Protein AF-A0A9D5VW44-F1 (afdb_monomer_lite)

pLDDT: mean 92.72, std 9.59, range [54.66, 98.94]

Sequence (189 aa):
MIFSGNSPSWGGFYISSMGGAALIFDNLGINMLSIVNKSQMPSILYLNRIGGEEIEVKIVPINLQKIWNEGRRGIYSLMDYVFQNFAYSYQTEPRILVVGPAAESTDFGAIVSVPIADGKLTSVDTWAGRGGLGTKLLKEHGICAIIYGGTFIDQDFRDRKVADQWFINKYQKKLAAKDLEATAKYRFE

Foldseek 3Di:
DWDWDQFLVPRGIDIFDWPPQVVQVCQLVDPDDDFDFADPAQWEWEWEAEPPDDTDTDTGHDPQVVQQVDDPHWPVSVVVVCLVPPQVVYPDGKKKWFWGPCLVVHRQTKIKTADQDPSDGDPDIIISRGRSVCVCCCVGHSYGMYIYGYRDDDPPDPPLVVQQVVCCVVPVGGPVVVVCVVCVVVDDD

Structure (mmCIF, N/CA/C/O backbone):
data_AF-A0A9D5VW44-F1
#
_entry.id   AF-A0A9D5VW44-F1
#
loop_
_atom_site.group_PDB
_atom_site.id
_atom_site.type_symbol
_atom_site.label_atom_id
_atom_site.label_alt_id
_atom_site.label_comp_id
_atom_site.label_asym_id
_atom_site.label_entity_id
_atom_site.label_seq_id
_atom_site.pdbx_PDB_ins_code
_atom_site.Cartn_x
_atom_site.Cartn_y
_atom_site.Cartn_z
_atom_site.occupancy
_atom_site.B_iso_or_equiv
_atom_site.auth_seq_id
_atom_site.auth_comp_id
_atom_site.auth_asym_id
_atom_site.auth_atom_id
_atom_site.pdbx_PDB_model_num
ATOM 1 N N . MET A 1 1 ? -1.366 -4.571 -10.288 1.00 95.12 1 MET A N 1
ATOM 2 C CA . MET A 1 1 ? -1.227 -5.359 -9.049 1.00 95.12 1 MET A CA 1
ATOM 3 C C . MET A 1 1 ? -2.542 -6.040 -8.758 1.00 95.12 1 MET A C 1
ATOM 5 O O . MET A 1 1 ? -3.585 -5.419 -8.943 1.00 95.12 1 MET A O 1
ATOM 9 N N . ILE A 1 2 ? -2.481 -7.302 -8.349 1.00 97.88 2 ILE A N 1
ATOM 10 C CA . ILE A 1 2 ? -3.640 -8.098 -7.962 1.00 97.88 2 ILE A CA 1
ATOM 11 C C . ILE A 1 2 ? -3.601 -8.302 -6.450 1.00 97.88 2 ILE A C 1
ATOM 13 O O . ILE A 1 2 ? -2.579 -8.700 -5.904 1.00 97.88 2 ILE A O 1
ATOM 17 N N . PHE A 1 3 ? -4.723 -8.025 -5.799 1.00 98.31 3 PHE A N 1
ATOM 18 C CA . PHE A 1 3 ? -4.989 -8.338 -4.404 1.00 98.31 3 PHE A CA 1
ATOM 19 C C . PHE A 1 3 ? -6.021 -9.453 -4.374 1.00 98.31 3 PHE A C 1
ATOM 21 O O . PHE A 1 3 ? -7.044 -9.364 -5.056 1.00 98.31 3 PHE A O 1
ATOM 28 N N . SER A 1 4 ? -5.775 -10.492 -3.587 1.00 97.75 4 SER A N 1
ATOM 29 C CA . SER A 1 4 ? -6.682 -11.631 -3.519 1.00 97.75 4 SER A CA 1
ATOM 30 C C . SER A 1 4 ? -6.757 -12.231 -2.127 1.00 97.75 4 SER A C 1
ATOM 32 O O . SER A 1 4 ? -5.765 -12.259 -1.404 1.00 97.75 4 SER A O 1
ATOM 34 N N . GLY A 1 5 ? -7.930 -12.743 -1.771 1.00 97.19 5 GLY A N 1
ATOM 35 C CA . GLY A 1 5 ? -8.166 -13.434 -0.508 1.00 97.19 5 GLY A CA 1
ATOM 36 C C . GLY A 1 5 ? -9.654 -13.613 -0.227 1.00 97.19 5 GLY A C 1
ATOM 37 O O . GLY A 1 5 ? -10.499 -13.143 -0.987 1.00 97.19 5 GLY A O 1
ATOM 38 N N . ASN A 1 6 ? -9.979 -14.282 0.881 1.00 97.25 6 ASN A N 1
ATOM 39 C CA . ASN A 1 6 ? -11.364 -14.396 1.343 1.00 97.25 6 ASN A CA 1
ATOM 40 C C . ASN A 1 6 ? -11.878 -13.023 1.776 1.00 97.25 6 ASN A C 1
ATOM 42 O O . ASN A 1 6 ? -11.342 -12.421 2.709 1.00 97.25 6 ASN A O 1
ATOM 46 N N . SER A 1 7 ? -12.884 -12.538 1.059 1.00 97.50 7 SER A N 1
ATOM 47 C CA . SER A 1 7 ? -13.427 -11.196 1.176 1.00 97.50 7 SER A CA 1
ATOM 48 C C . SER A 1 7 ? -14.456 -11.099 2.306 1.00 97.50 7 SER A C 1
ATOM 50 O O . SER A 1 7 ? -15.397 -11.897 2.335 1.00 97.50 7 SER A O 1
ATOM 52 N N . PRO A 1 8 ? -14.336 -10.083 3.179 1.00 95.69 8 PRO A N 1
ATOM 53 C CA . PRO A 1 8 ? -15.297 -9.863 4.253 1.00 95.69 8 PRO A CA 1
ATOM 54 C C . PRO A 1 8 ? -16.681 -9.397 3.764 1.00 95.69 8 PRO A C 1
ATOM 56 O O . PRO A 1 8 ? -17.656 -9.659 4.452 1.00 95.69 8 PRO A O 1
ATOM 59 N N . SER A 1 9 ? -16.788 -8.773 2.583 1.00 96.06 9 SER A N 1
ATOM 60 C CA . SER A 1 9 ? -18.061 -8.277 2.011 1.00 96.06 9 SER A CA 1
ATOM 61 C C . SER A 1 9 ? -18.671 -9.181 0.933 1.00 96.06 9 SER A C 1
ATOM 63 O O . SER A 1 9 ? -19.812 -8.970 0.530 1.00 96.06 9 SER A O 1
ATOM 65 N N . TRP A 1 10 ? -17.927 -10.172 0.432 1.00 94.75 10 TRP A N 1
ATOM 66 C CA . TRP A 1 10 ? -18.400 -11.102 -0.605 1.00 94.75 10 TRP A CA 1
ATOM 67 C C . TRP A 1 10 ? -18.749 -12.494 -0.059 1.00 94.75 10 TRP A C 1
ATOM 69 O O . TRP A 1 10 ? -19.502 -13.226 -0.693 1.00 94.75 10 TRP A O 1
ATOM 79 N N . GLY A 1 11 ? -18.200 -12.883 1.099 1.00 89.81 11 GLY A N 1
ATOM 80 C CA . GLY A 1 11 ? -18.430 -14.209 1.691 1.00 89.81 11 GLY A CA 1
ATOM 81 C C . GLY A 1 11 ? -17.642 -15.350 1.031 1.00 89.81 11 GLY A C 1
ATOM 82 O O . GLY A 1 11 ? -17.957 -16.518 1.241 1.00 89.81 11 GLY A O 1
ATOM 83 N N . GLY A 1 12 ? -16.611 -15.037 0.238 1.00 95.56 12 GLY A N 1
ATOM 84 C CA . GLY A 1 12 ? -15.773 -16.022 -0.453 1.00 95.56 12 GLY A CA 1
ATOM 85 C C . GLY A 1 12 ? -14.490 -15.417 -1.022 1.00 95.56 12 GLY A C 1
ATOM 86 O O . GLY A 1 12 ? -14.171 -14.258 -0.753 1.00 95.56 12 GLY A O 1
ATOM 87 N N . PHE A 1 13 ? -13.743 -16.188 -1.814 1.00 97.69 13 PHE A N 1
ATOM 88 C CA . PHE A 1 13 ? -12.521 -15.702 -2.460 1.00 97.69 13 PHE A CA 1
ATOM 89 C C . PHE A 1 13 ? -12.830 -14.576 -3.455 1.00 97.69 13 PHE A C 1
ATOM 91 O O . PHE A 1 13 ? -13.748 -14.688 -4.267 1.00 97.69 13 PHE A O 1
ATOM 98 N N . TYR A 1 14 ? -12.053 -13.497 -3.401 1.00 98.12 14 TYR A N 1
ATOM 99 C CA . TYR A 1 14 ? -12.234 -12.324 -4.248 1.00 98.12 14 TYR A CA 1
ATOM 100 C C . TYR A 1 14 ? -10.900 -11.848 -4.821 1.00 98.12 14 TYR A C 1
ATOM 102 O O . TYR A 1 14 ? -9.862 -11.952 -4.165 1.00 98.12 14 TYR A O 1
ATOM 110 N N . ILE A 1 15 ? -10.945 -11.283 -6.029 1.00 97.94 15 ILE A N 1
ATOM 111 C CA . ILE A 1 15 ? -9.804 -10.678 -6.720 1.00 97.94 15 ILE A CA 1
ATOM 112 C C . ILE A 1 15 ? -10.104 -9.198 -6.980 1.00 97.94 15 ILE A C 1
ATOM 114 O O . ILE A 1 15 ? -11.105 -8.855 -7.605 1.00 97.94 15 ILE A O 1
ATOM 118 N N . SER A 1 16 ? -9.216 -8.318 -6.524 1.00 97.81 16 SER A N 1
ATOM 119 C CA . SER A 1 16 ? -9.289 -6.870 -6.724 1.00 97.81 16 SER A CA 1
ATOM 120 C C . SER A 1 16 ? -8.008 -6.387 -7.398 1.00 97.81 16 SER A C 1
ATOM 122 O O . SER A 1 16 ? -6.908 -6.762 -6.998 1.00 97.81 16 SER A O 1
ATOM 124 N N . SER A 1 17 ? -8.123 -5.572 -8.440 1.00 97.12 17 SER A N 1
ATOM 125 C CA . SER A 1 17 ? -6.979 -5.113 -9.233 1.00 97.12 17 SER A CA 1
ATOM 126 C C . SER A 1 17 ? -6.704 -3.628 -9.022 1.00 97.12 17 SER A C 1
ATOM 128 O O . SER A 1 17 ? -7.641 -2.841 -8.963 1.00 97.12 17 SER A O 1
ATOM 130 N N . MET A 1 18 ? -5.428 -3.243 -9.017 1.00 97.19 18 MET A N 1
ATOM 131 C CA . MET A 1 18 ? -4.962 -1.852 -9.000 1.00 97.19 18 MET A CA 1
ATOM 132 C C . MET A 1 18 ? -3.953 -1.613 -10.130 1.00 97.19 18 MET A C 1
ATOM 134 O O . MET A 1 18 ? -2.973 -2.354 -10.265 1.00 97.19 18 MET A O 1
ATOM 138 N N . GLY A 1 19 ? -4.170 -0.571 -10.932 1.00 94.31 19 GLY A N 1
ATOM 139 C CA . GLY A 1 19 ? -3.262 -0.174 -12.013 1.00 94.31 19 GLY A CA 1
ATOM 140 C C . GLY A 1 19 ? -1.959 0.459 -11.508 1.00 94.31 19 GLY A C 1
ATOM 141 O O . GLY A 1 19 ? -1.928 1.069 -10.441 1.00 94.31 19 GLY A O 1
ATOM 142 N N . GLY A 1 20 ? -0.870 0.306 -12.268 1.00 92.75 20 GLY A N 1
ATOM 143 C CA . GLY A 1 20 ? 0.429 0.964 -12.039 1.00 92.75 20 GLY A CA 1
ATOM 144 C C . GLY A 1 20 ? 1.251 0.453 -10.846 1.00 92.75 20 GLY A C 1
ATOM 145 O O . GLY A 1 20 ? 2.460 0.309 -10.961 1.00 92.75 20 GLY A O 1
ATOM 146 N N . ALA A 1 21 ? 0.617 0.098 -9.727 1.00 95.56 21 ALA A N 1
ATOM 147 C CA . ALA A 1 21 ? 1.296 -0.280 -8.485 1.00 95.56 21 ALA A CA 1
ATOM 148 C C . ALA A 1 21 ? 2.233 -1.501 -8.621 1.00 95.56 21 ALA A C 1
ATOM 150 O O . ALA A 1 21 ? 3.232 -1.589 -7.912 1.00 95.56 21 ALA A O 1
ATOM 151 N N . ALA A 1 22 ? 1.946 -2.421 -9.550 1.00 94.69 22 ALA A N 1
ATOM 152 C CA . ALA A 1 22 ? 2.793 -3.596 -9.782 1.00 94.69 22 ALA A CA 1
ATOM 153 C C . ALA A 1 22 ? 4.145 -3.259 -10.424 1.00 94.69 22 ALA A C 1
ATOM 155 O O . ALA A 1 22 ? 5.093 -3.989 -10.184 1.00 94.69 22 ALA A O 1
ATOM 156 N N . LEU A 1 23 ? 4.250 -2.156 -11.176 1.00 92.38 23 LEU A N 1
ATOM 157 C CA . LEU A 1 23 ? 5.500 -1.779 -11.847 1.00 92.38 23 LEU A CA 1
ATOM 158 C C . LEU A 1 23 ? 6.620 -1.514 -10.837 1.00 92.38 23 LEU A C 1
ATOM 160 O O . LEU A 1 23 ? 7.756 -1.898 -11.054 1.00 92.38 23 LEU A O 1
ATOM 164 N N . ILE A 1 24 ? 6.282 -0.899 -9.702 1.00 95.12 24 ILE A N 1
ATOM 165 C CA . ILE A 1 24 ? 7.241 -0.658 -8.617 1.00 95.12 24 ILE A CA 1
ATOM 166 C C . ILE A 1 24 ? 7.429 -1.907 -7.747 1.00 95.12 24 ILE A C 1
ATOM 168 O O . ILE A 1 24 ? 8.465 -2.071 -7.113 1.00 95.12 24 ILE A O 1
ATOM 172 N N . PHE A 1 25 ? 6.435 -2.798 -7.700 1.00 95.44 25 PHE A N 1
ATOM 173 C CA . PHE A 1 25 ? 6.518 -4.032 -6.913 1.00 95.44 25 PHE A CA 1
ATOM 174 C C . PHE A 1 25 ? 7.518 -5.006 -7.527 1.00 95.44 25 PHE A C 1
ATOM 176 O O . PHE A 1 25 ? 8.226 -5.694 -6.801 1.00 95.44 25 PHE A O 1
ATOM 183 N N . ASP A 1 26 ? 7.618 -4.999 -8.854 1.00 92.12 26 ASP A N 1
ATOM 184 C CA . ASP A 1 26 ? 8.602 -5.765 -9.609 1.00 92.12 26 ASP A CA 1
ATOM 185 C C . ASP A 1 26 ? 10.048 -5.468 -9.175 1.00 92.12 26 ASP A C 1
ATOM 187 O O . ASP A 1 26 ? 10.882 -6.367 -9.101 1.00 92.12 26 ASP A O 1
ATOM 191 N N . ASN A 1 27 ? 10.321 -4.242 -8.712 1.00 92.25 27 ASN A N 1
ATOM 192 C CA . ASN A 1 27 ? 11.628 -3.852 -8.177 1.00 92.25 27 ASN A CA 1
ATOM 193 C C . ASN A 1 27 ? 12.006 -4.558 -6.854 1.00 92.25 27 ASN A C 1
ATOM 195 O O . ASN A 1 27 ? 13.141 -4.416 -6.388 1.00 92.25 27 ASN A O 1
ATOM 199 N N . LEU A 1 28 ? 11.090 -5.316 -6.237 1.00 93.94 28 LEU A N 1
ATOM 200 C CA . LEU A 1 28 ? 11.404 -6.243 -5.145 1.00 93.94 28 LEU A CA 1
ATOM 201 C C . LEU A 1 28 ? 11.946 -7.589 -5.650 1.00 93.94 28 LEU A C 1
ATOM 203 O O . LEU A 1 28 ? 12.518 -8.341 -4.863 1.00 93.94 28 LEU A O 1
ATOM 207 N N . GLY A 1 29 ? 11.770 -7.922 -6.930 1.00 91.06 29 GLY A N 1
ATOM 208 C CA . GLY A 1 29 ? 12.158 -9.200 -7.533 1.00 91.06 29 GLY A CA 1
ATOM 209 C C . GLY A 1 29 ? 11.447 -10.414 -6.930 1.00 91.06 29 GLY A C 1
ATOM 210 O O . GLY A 1 29 ? 12.054 -11.474 -6.788 1.00 91.06 29 GLY A O 1
ATOM 211 N N . ILE A 1 30 ? 10.183 -10.236 -6.533 1.00 92.25 30 ILE A N 1
ATOM 212 C CA . ILE A 1 30 ? 9.253 -11.298 -6.133 1.00 92.25 30 ILE A CA 1
ATOM 213 C C . ILE A 1 30 ? 7.937 -11.123 -6.889 1.00 92.25 30 ILE A C 1
ATOM 215 O O . ILE A 1 30 ? 7.498 -10.003 -7.139 1.00 92.25 30 ILE A O 1
ATOM 219 N N . ASN A 1 31 ? 7.260 -12.225 -7.208 1.00 91.44 31 ASN A N 1
ATOM 220 C CA . ASN A 1 31 ? 5.982 -12.169 -7.928 1.00 91.44 31 ASN A CA 1
ATOM 221 C C . ASN A 1 31 ? 4.764 -12.139 -6.993 1.00 91.44 31 ASN A C 1
ATOM 223 O O . ASN A 1 31 ? 3.662 -11.798 -7.423 1.00 91.44 31 ASN A O 1
ATOM 227 N N . MET A 1 32 ? 4.942 -12.505 -5.719 1.00 95.69 32 MET A N 1
ATOM 228 C CA . MET A 1 32 ? 3.857 -12.601 -4.747 1.00 95.69 32 MET A CA 1
ATOM 229 C C . MET A 1 32 ? 4.349 -12.313 -3.328 1.00 95.69 32 MET A C 1
ATOM 231 O O . MET A 1 32 ? 5.387 -12.811 -2.904 1.00 95.69 32 MET A O 1
ATOM 235 N N . LEU A 1 33 ? 3.540 -11.560 -2.583 1.00 97.56 33 LEU A N 1
ATOM 236 C CA . LEU A 1 33 ? 3.642 -11.400 -1.137 1.00 97.56 33 LEU A CA 1
ATOM 237 C C . LEU A 1 33 ? 2.388 -11.996 -0.493 1.00 97.56 33 LEU A C 1
ATOM 239 O O . LEU A 1 33 ? 1.274 -11.597 -0.833 1.00 97.56 33 LEU A O 1
ATOM 243 N N . SER A 1 34 ? 2.571 -12.914 0.455 1.00 97.62 34 SER A N 1
ATOM 244 C CA . SER A 1 34 ? 1.485 -13.448 1.279 1.00 97.62 34 SER A CA 1
ATOM 245 C C . SER A 1 34 ? 1.591 -12.895 2.695 1.00 97.62 34 SER A C 1
ATOM 247 O O . SER A 1 34 ? 2.624 -13.048 3.346 1.00 97.62 34 SER A O 1
ATOM 249 N N . ILE A 1 35 ? 0.521 -12.261 3.175 1.00 97.81 35 ILE A N 1
ATOM 250 C CA . ILE A 1 35 ? 0.424 -11.769 4.550 1.00 97.81 35 ILE A CA 1
ATOM 251 C C . ILE A 1 35 ? -0.396 -12.780 5.341 1.00 97.81 35 ILE A C 1
ATOM 253 O O . ILE A 1 35 ? -1.543 -13.075 5.008 1.00 97.81 35 ILE A O 1
ATOM 257 N N . VAL A 1 36 ? 0.210 -13.321 6.390 1.00 96.44 36 VAL A N 1
ATOM 258 C CA . VAL A 1 36 ? -0.412 -14.283 7.300 1.00 96.44 36 VAL A CA 1
ATOM 259 C C . VAL A 1 36 ? -0.354 -13.748 8.720 1.00 96.44 36 VAL A C 1
ATOM 261 O O . VAL A 1 36 ? 0.479 -12.899 9.038 1.00 96.44 36 VAL A O 1
ATOM 264 N N . ASN A 1 37 ? -1.223 -14.276 9.580 1.00 96.62 37 ASN A N 1
ATOM 265 C CA . ASN A 1 37 ? -1.374 -13.831 10.965 1.00 96.62 37 ASN A CA 1
ATOM 266 C C . ASN A 1 37 ? -1.745 -12.340 11.065 1.00 96.62 37 ASN A C 1
ATOM 268 O O . ASN A 1 37 ? -2.109 -11.701 10.074 1.00 96.62 37 ASN A O 1
ATOM 272 N N . LYS A 1 38 ? -1.715 -11.815 12.292 1.00 97.88 38 LYS A N 1
ATOM 273 C CA . LYS A 1 38 ? -2.173 -10.472 12.632 1.00 97.88 38 LYS A CA 1
ATOM 274 C C . LYS A 1 38 ? -1.150 -9.745 13.495 1.00 97.88 38 LYS A C 1
ATOM 276 O O . LYS A 1 38 ? -0.737 -10.274 14.525 1.00 97.88 38 LYS A O 1
ATOM 281 N N . SER A 1 39 ? -0.803 -8.516 13.117 1.00 97.06 39 SER A N 1
ATOM 282 C CA . SER A 1 39 ? -0.093 -7.597 14.011 1.00 97.06 39 SER A CA 1
ATOM 283 C C . SER A 1 39 ? -1.006 -7.151 15.157 1.00 97.06 39 SER A C 1
ATOM 285 O O . SER A 1 39 ? -2.179 -6.840 14.942 1.00 97.06 39 SER A O 1
ATOM 287 N N . GLN A 1 40 ? -0.469 -7.088 16.379 1.00 94.88 40 GLN A N 1
ATOM 288 C CA . GLN A 1 40 ? -1.233 -6.684 17.569 1.00 94.88 40 GLN A CA 1
ATOM 289 C C . GLN A 1 40 ? -1.683 -5.218 17.517 1.00 94.88 40 GLN A C 1
ATOM 291 O O . GLN A 1 40 ? -2.701 -4.860 18.105 1.00 94.88 40 GLN A O 1
ATOM 296 N N . MET A 1 41 ? -0.942 -4.379 16.793 1.00 97.38 41 MET A N 1
ATOM 297 C CA . MET A 1 41 ? -1.239 -2.964 16.595 1.00 97.38 41 MET A CA 1
ATOM 298 C C . MET A 1 41 ? -1.302 -2.643 15.102 1.00 97.38 41 MET A C 1
ATOM 300 O O . MET A 1 41 ? -0.543 -3.239 14.331 1.00 97.38 41 MET A O 1
ATOM 304 N N . PRO A 1 42 ? -2.122 -1.663 14.675 1.00 98.62 42 PRO A N 1
ATOM 305 C CA . PRO A 1 42 ? -2.053 -1.145 13.317 1.00 98.62 42 PRO A CA 1
ATOM 306 C C . PRO A 1 42 ? -0.618 -0.770 12.947 1.00 98.62 42 PRO A C 1
ATOM 308 O O . PRO A 1 42 ? 0.038 -0.009 13.658 1.00 98.62 42 PRO A O 1
ATOM 311 N N . SER A 1 43 ? -0.119 -1.355 11.865 1.00 98.88 43 SER A N 1
ATOM 312 C CA . SER A 1 43 ? 1.293 -1.282 11.507 1.00 98.88 43 SER A CA 1
ATOM 313 C C . SER A 1 43 ? 1.495 -1.010 10.021 1.00 98.88 43 SER A C 1
ATOM 315 O O . SER A 1 43 ? 0.636 -1.311 9.187 1.00 98.88 43 SER A O 1
ATOM 317 N N . ILE A 1 44 ? 2.649 -0.440 9.700 1.00 98.94 44 ILE A N 1
ATOM 318 C CA . ILE A 1 44 ? 3.169 -0.283 8.345 1.00 98.94 44 ILE A CA 1
ATOM 319 C C . ILE A 1 44 ? 4.023 -1.511 8.037 1.00 98.94 44 ILE A C 1
ATOM 321 O O . ILE A 1 44 ? 4.912 -1.848 8.819 1.00 98.94 44 ILE A O 1
ATOM 325 N N . LEU A 1 45 ? 3.775 -2.160 6.903 1.00 98.88 45 LEU A N 1
ATOM 326 C CA . LEU A 1 45 ? 4.684 -3.147 6.332 1.00 98.88 45 LEU A CA 1
ATOM 327 C C . LEU A 1 45 ? 5.645 -2.434 5.377 1.00 98.88 45 LEU A C 1
ATOM 329 O O . LEU A 1 45 ? 5.229 -1.862 4.373 1.00 98.88 45 LEU A O 1
ATOM 333 N N . TYR A 1 46 ? 6.927 -2.451 5.698 1.00 98.69 46 TYR A N 1
ATOM 334 C CA . TYR A 1 46 ? 7.986 -1.865 4.885 1.00 98.69 46 TYR A CA 1
ATOM 335 C C . TYR A 1 46 ? 8.751 -2.980 4.170 1.00 98.69 46 TYR A C 1
ATOM 337 O O . TYR A 1 46 ? 9.110 -3.969 4.813 1.00 98.69 46 TYR A O 1
ATOM 345 N N . LEU A 1 47 ? 8.988 -2.811 2.866 1.00 98.25 47 LEU A N 1
ATOM 346 C CA . LEU A 1 47 ? 9.676 -3.768 1.996 1.00 98.25 47 LEU A CA 1
ATOM 347 C C . LEU A 1 47 ? 10.666 -3.026 1.092 1.00 98.25 47 LEU A C 1
ATOM 349 O O . LEU A 1 47 ? 10.244 -2.302 0.194 1.00 98.25 47 LEU A O 1
ATOM 353 N N . ASN A 1 48 ? 11.968 -3.218 1.269 1.00 96.94 48 ASN A N 1
ATOM 354 C CA . ASN A 1 48 ? 12.965 -2.550 0.428 1.00 96.94 48 ASN A CA 1
ATOM 355 C C . ASN A 1 48 ? 14.058 -3.517 -0.017 1.00 96.94 48 ASN A C 1
ATOM 357 O O . ASN A 1 48 ? 14.728 -4.121 0.816 1.00 96.94 48 ASN A O 1
ATOM 361 N N . ARG A 1 49 ? 14.256 -3.659 -1.330 1.00 93.94 49 ARG A N 1
ATOM 362 C CA . ARG A 1 49 ? 15.354 -4.462 -1.883 1.00 93.94 49 ARG A CA 1
ATOM 363 C C . ARG A 1 49 ? 16.484 -3.566 -2.359 1.00 93.94 49 ARG A C 1
ATOM 365 O O . ARG A 1 49 ? 16.332 -2.852 -3.350 1.00 93.94 49 ARG A O 1
ATOM 372 N N . ILE A 1 50 ? 17.635 -3.679 -1.707 1.00 87.44 50 ILE A N 1
ATOM 373 C CA . ILE A 1 50 ? 18.854 -2.948 -2.057 1.00 87.44 50 ILE A CA 1
ATOM 374 C C . ILE A 1 50 ? 19.924 -3.954 -2.479 1.00 87.44 50 ILE A C 1
ATOM 376 O O . ILE A 1 50 ? 20.165 -4.931 -1.781 1.00 87.44 50 ILE A O 1
ATOM 380 N N . GLY A 1 51 ? 20.571 -3.735 -3.626 1.00 75.31 51 GLY A N 1
ATOM 381 C CA . GLY A 1 51 ? 21.754 -4.517 -4.018 1.00 75.31 51 GLY A CA 1
ATOM 382 C C . GLY A 1 51 ? 21.482 -5.963 -4.450 1.00 75.31 51 GLY A C 1
ATOM 383 O O . GLY A 1 51 ? 22.420 -6.693 -4.736 1.00 75.31 51 GLY A O 1
ATOM 384 N N . GLY A 1 52 ? 20.215 -6.371 -4.564 1.00 67.12 52 GLY A N 1
ATOM 385 C CA . GLY A 1 52 ? 19.830 -7.592 -5.272 1.00 67.12 52 GLY A CA 1
ATOM 386 C C . GLY A 1 52 ? 19.857 -8.895 -4.470 1.00 67.12 52 GLY A C 1
ATOM 387 O O . GLY A 1 52 ? 19.384 -9.886 -5.014 1.00 67.12 52 GLY A O 1
ATOM 388 N N . GLU A 1 53 ? 20.289 -8.927 -3.210 1.00 71.50 53 GLU A N 1
ATOM 389 C CA . GLU A 1 53 ? 20.398 -10.198 -2.465 1.00 71.50 53 GLU A CA 1
ATOM 390 C C . GLU A 1 53 ? 19.194 -10.482 -1.553 1.00 71.50 53 GLU A C 1
ATOM 392 O O . GLU A 1 53 ? 18.646 -11.581 -1.604 1.00 71.50 53 GLU A O 1
ATOM 397 N N . GLU A 1 54 ? 18.691 -9.489 -0.809 1.00 87.19 54 GLU A N 1
ATOM 398 C CA . GLU A 1 54 ? 17.589 -9.682 0.148 1.00 87.19 54 GLU A CA 1
ATOM 399 C C . GLU A 1 54 ? 16.582 -8.519 0.141 1.00 87.19 54 GLU A C 1
ATOM 401 O O . GLU A 1 54 ? 16.899 -7.387 -0.236 1.00 87.19 54 GLU A O 1
ATOM 406 N N . ILE A 1 55 ? 15.344 -8.807 0.557 1.00 94.75 55 ILE A N 1
ATOM 407 C CA . ILE A 1 55 ? 14.322 -7.787 0.824 1.00 94.75 55 ILE A CA 1
ATOM 408 C C . ILE A 1 55 ? 14.369 -7.470 2.316 1.00 94.75 55 ILE A C 1
ATOM 410 O O . ILE A 1 55 ? 14.067 -8.326 3.145 1.00 94.75 55 ILE A O 1
ATOM 414 N N . GLU A 1 56 ? 14.687 -6.227 2.662 1.00 95.75 56 GLU A N 1
ATOM 415 C CA . GLU A 1 56 ? 14.527 -5.723 4.020 1.00 95.75 56 GLU A CA 1
ATOM 416 C C . GLU A 1 56 ? 13.033 -5.639 4.352 1.00 95.75 56 GLU A C 1
ATOM 418 O O . GLU A 1 56 ? 12.280 -4.925 3.685 1.00 95.75 56 GLU A O 1
ATOM 423 N N . VAL A 1 57 ? 12.609 -6.347 5.402 1.00 97.06 57 VAL A N 1
ATOM 424 C CA . VAL A 1 57 ? 11.216 -6.375 5.864 1.00 97.06 57 VAL A CA 1
ATOM 425 C C . VAL A 1 57 ? 11.119 -5.816 7.278 1.00 97.06 57 VAL A C 1
ATOM 427 O O . VAL A 1 57 ? 11.804 -6.283 8.187 1.00 97.06 57 VAL A O 1
ATOM 430 N N . LYS A 1 58 ? 10.230 -4.840 7.489 1.00 97.75 58 LYS A N 1
ATOM 431 C CA . LYS A 1 58 ? 9.913 -4.303 8.824 1.00 97.75 58 LYS A CA 1
ATOM 432 C C . LYS A 1 58 ? 8.407 -4.184 9.014 1.00 97.75 58 LYS A C 1
ATOM 434 O O . LYS A 1 58 ? 7.686 -3.816 8.090 1.00 97.75 58 LYS A O 1
ATOM 439 N N . ILE A 1 59 ? 7.946 -4.441 10.236 1.00 98.38 59 ILE A N 1
ATOM 440 C CA . ILE A 1 59 ? 6.583 -4.138 10.679 1.00 98.38 59 ILE A CA 1
ATOM 441 C C . ILE A 1 59 ? 6.695 -3.034 11.724 1.00 98.38 59 ILE A C 1
ATOM 443 O O . ILE A 1 59 ? 7.284 -3.245 12.782 1.00 98.38 59 ILE A O 1
ATOM 447 N N . VAL A 1 60 ? 6.166 -1.852 11.412 1.00 98.62 60 VAL A N 1
ATOM 448 C CA . VAL A 1 60 ? 6.306 -0.657 12.255 1.00 98.62 60 VAL A CA 1
ATOM 449 C C . VAL A 1 60 ? 4.940 -0.254 12.811 1.00 98.62 60 VAL A C 1
ATOM 451 O O . VAL A 1 60 ? 4.098 0.211 12.039 1.00 98.62 60 VAL A O 1
ATOM 454 N N . PRO A 1 61 ? 4.687 -0.428 14.120 1.00 98.56 61 PRO A N 1
ATOM 455 C CA . PRO A 1 61 ? 3.436 -0.013 14.748 1.00 98.56 61 PRO A CA 1
ATOM 456 C C . PRO A 1 61 ? 3.249 1.506 14.716 1.00 98.56 61 PRO A C 1
ATOM 458 O O . PRO A 1 61 ? 4.203 2.254 14.925 1.00 98.56 61 PRO A O 1
ATOM 461 N N . ILE A 1 62 ? 2.013 1.967 14.512 1.00 98.50 62 ILE A N 1
ATOM 462 C CA . ILE A 1 62 ? 1.676 3.397 14.477 1.00 98.50 62 ILE A CA 1
ATOM 463 C C . ILE A 1 62 ? 0.379 3.709 15.230 1.00 98.50 62 ILE A C 1
ATOM 465 O O . ILE A 1 62 ? -0.493 2.857 15.405 1.00 98.50 62 ILE A O 1
ATOM 469 N N . ASN A 1 63 ? 0.206 4.975 15.621 1.00 98.25 63 ASN A N 1
ATOM 470 C CA . ASN A 1 63 ? -1.081 5.479 16.100 1.00 98.25 63 ASN A CA 1
ATOM 471 C C . ASN A 1 63 ? -1.959 5.894 14.909 1.00 98.25 63 ASN A C 1
ATOM 473 O O . ASN A 1 63 ? -2.013 7.065 14.528 1.00 98.25 63 ASN A O 1
ATOM 477 N N . LEU A 1 64 ? -2.629 4.906 14.315 1.00 98.50 64 LEU A N 1
ATOM 478 C CA . LEU A 1 64 ? -3.426 5.080 13.101 1.00 98.50 64 LEU A CA 1
ATOM 479 C C . LEU A 1 64 ? -4.545 6.123 13.258 1.00 98.50 64 LEU A C 1
ATOM 481 O O . LEU A 1 64 ? -4.720 6.962 12.378 1.00 98.50 64 LEU A O 1
ATOM 485 N N . GLN A 1 65 ? -5.253 6.113 14.394 1.00 98.25 65 GLN A N 1
ATOM 486 C CA . GLN A 1 65 ? -6.341 7.060 14.663 1.00 98.25 65 GLN A CA 1
ATOM 487 C C . GLN A 1 65 ? -5.849 8.501 14.706 1.00 98.25 65 GLN A C 1
ATOM 489 O O . GLN A 1 65 ? -6.467 9.384 14.114 1.00 98.25 65 GLN A O 1
ATOM 494 N N . LYS A 1 66 ? -4.718 8.750 15.373 1.00 98.44 66 LYS A N 1
ATOM 495 C CA . LYS A 1 66 ? -4.109 10.081 15.394 1.00 98.44 66 LYS A CA 1
ATOM 496 C C . LYS A 1 66 ? -3.763 10.537 13.974 1.00 98.44 66 LYS A C 1
ATOM 498 O O . LYS A 1 66 ? -4.214 11.599 13.562 1.00 98.44 66 LYS A O 1
ATOM 503 N N . ILE A 1 67 ? -3.057 9.700 13.211 1.00 98.75 67 ILE A N 1
ATOM 504 C CA . ILE A 1 67 ? -2.611 10.029 11.848 1.00 98.75 67 ILE A CA 1
ATOM 505 C C . ILE A 1 67 ? -3.804 10.327 10.933 1.00 98.75 67 ILE A C 1
ATOM 507 O O . ILE A 1 67 ? -3.809 11.343 10.243 1.00 98.75 67 ILE A O 1
ATOM 511 N N . TRP A 1 68 ? -4.863 9.512 10.953 1.00 98.69 68 TRP A N 1
ATOM 512 C CA . TRP A 1 68 ? -6.063 9.767 10.146 1.00 98.69 68 TRP A CA 1
ATOM 513 C C . TRP A 1 68 ? -6.774 11.086 10.470 1.00 98.69 68 TRP A C 1
ATOM 515 O O . TRP A 1 68 ? -7.485 11.602 9.607 1.00 98.69 68 TRP A O 1
ATOM 525 N N . ASN A 1 69 ? -6.598 11.635 11.671 1.00 98.38 69 ASN A N 1
ATOM 526 C CA . ASN A 1 69 ? -7.216 12.893 12.090 1.00 98.38 69 ASN A CA 1
ATOM 527 C C . ASN A 1 69 ? -6.317 14.125 11.874 1.00 98.38 69 ASN A C 1
ATOM 529 O O . ASN A 1 69 ? -6.774 15.254 12.063 1.00 98.38 69 ASN A O 1
ATOM 533 N N . GLU A 1 70 ? -5.074 13.931 11.434 1.00 96.69 70 GLU A N 1
ATOM 534 C CA . GLU A 1 70 ? -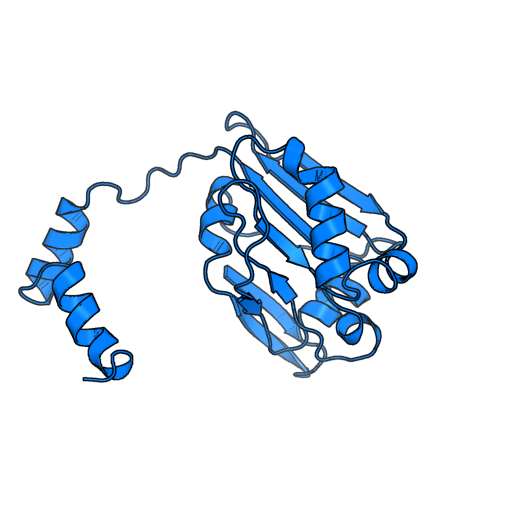4.111 14.994 11.130 1.00 96.69 70 GLU A CA 1
ATOM 535 C C . GLU A 1 70 ? -4.107 15.371 9.637 1.00 96.69 70 GLU A C 1
ATOM 537 O O . GLU A 1 70 ? -4.645 14.655 8.792 1.00 96.69 70 GLU A O 1
ATOM 542 N N . GLY A 1 71 ? -3.500 16.518 9.306 1.00 96.19 71 GLY A N 1
ATOM 543 C CA . GLY A 1 71 ? -3.217 16.936 7.928 1.00 96.19 71 GLY A CA 1
ATOM 544 C C . GLY A 1 71 ? -4.418 16.852 6.979 1.00 96.19 71 GLY A C 1
ATOM 545 O O . GLY A 1 71 ? -5.512 17.329 7.282 1.00 96.19 71 GLY A O 1
ATOM 546 N N . ARG A 1 72 ? -4.212 16.216 5.817 1.00 97.06 72 ARG A N 1
ATOM 547 C CA . ARG A 1 72 ? -5.250 15.990 4.790 1.00 97.06 72 ARG A CA 1
ATOM 548 C C . ARG A 1 72 ? -6.314 14.958 5.191 1.00 97.06 72 ARG A C 1
ATOM 550 O O . ARG A 1 72 ? -7.257 14.734 4.435 1.00 97.06 72 ARG A O 1
ATOM 557 N N . ARG A 1 73 ? -6.179 14.374 6.385 1.00 98.31 73 ARG A N 1
ATOM 558 C CA . ARG A 1 73 ? -7.016 13.328 6.981 1.00 98.31 73 ARG A CA 1
ATOM 559 C C . ARG A 1 73 ? -7.063 12.023 6.185 1.00 98.31 73 ARG A C 1
ATOM 561 O O . ARG A 1 73 ? -6.609 11.929 5.044 1.00 98.31 73 ARG A O 1
ATOM 568 N N . GLY A 1 74 ? -7.599 10.985 6.826 1.00 98.31 74 GLY A N 1
ATOM 569 C CA . GLY A 1 74 ? -7.867 9.678 6.229 1.00 98.31 74 GLY A CA 1
ATOM 570 C C . GLY A 1 74 ? -6.676 9.105 5.456 1.00 98.31 74 GLY A C 1
ATOM 571 O O . GLY A 1 74 ? -5.537 9.146 5.921 1.00 98.31 74 GLY A O 1
ATOM 572 N N . ILE A 1 75 ? -6.945 8.580 4.257 1.00 98.25 75 ILE A N 1
ATOM 573 C CA . ILE A 1 75 ? -5.923 7.949 3.409 1.00 98.25 75 ILE A CA 1
ATOM 574 C C . ILE A 1 75 ? -4.767 8.893 3.068 1.00 98.25 75 ILE A C 1
ATOM 576 O O . ILE A 1 75 ? -3.621 8.459 3.040 1.00 98.25 75 ILE A O 1
ATOM 580 N N . TYR A 1 76 ? -5.048 10.178 2.847 1.00 98.50 76 TYR A N 1
ATOM 581 C CA . TYR A 1 76 ? -4.048 11.135 2.395 1.00 98.50 76 TYR A CA 1
ATOM 582 C C . TYR A 1 76 ? -3.071 11.479 3.511 1.00 98.50 76 TYR A C 1
ATOM 584 O O . TYR A 1 76 ? -1.869 11.483 3.272 1.00 98.50 76 TYR A O 1
ATOM 592 N N . SER A 1 77 ? -3.567 11.668 4.738 1.00 98.69 77 SER A N 1
ATOM 593 C CA . SER A 1 77 ? -2.693 11.850 5.901 1.00 98.69 77 SER A CA 1
ATOM 594 C C . SER A 1 77 ? -1.809 10.628 6.153 1.00 98.69 77 SER A C 1
ATOM 596 O O . SER A 1 77 ? -0.616 10.763 6.412 1.00 98.69 77 SER A O 1
ATOM 598 N N . LEU A 1 78 ? -2.360 9.415 6.011 1.00 98.88 78 LEU A N 1
ATOM 599 C CA . LEU A 1 78 ? -1.567 8.196 6.163 1.00 98.88 78 LEU A CA 1
ATOM 600 C C . LEU A 1 78 ? -0.509 8.052 5.057 1.00 98.88 78 LEU A C 1
ATOM 602 O O . LEU A 1 78 ? 0.624 7.690 5.360 1.00 98.88 78 LEU A O 1
ATOM 606 N N . MET A 1 79 ? -0.834 8.373 3.799 1.00 98.62 79 MET A N 1
ATOM 607 C CA . MET A 1 79 ? 0.162 8.407 2.719 1.00 98.62 79 MET A CA 1
ATOM 608 C C . MET A 1 79 ? 1.260 9.437 2.992 1.00 98.62 79 MET A C 1
ATOM 610 O O . MET A 1 79 ? 2.432 9.105 2.839 1.00 98.62 79 MET A O 1
ATOM 614 N N . ASP A 1 80 ? 0.896 10.650 3.423 1.00 98.62 80 ASP A N 1
ATOM 615 C CA . ASP A 1 80 ? 1.854 11.710 3.762 1.00 98.62 80 ASP A CA 1
ATOM 616 C C . ASP A 1 80 ? 2.795 11.255 4.877 1.00 98.62 80 ASP A C 1
ATOM 618 O O . ASP A 1 80 ? 4.013 11.360 4.740 1.00 98.62 80 ASP A O 1
ATOM 622 N N . TYR A 1 81 ? 2.236 10.682 5.946 1.00 98.81 81 TYR A N 1
ATOM 623 C CA . TYR A 1 81 ? 3.000 10.151 7.067 1.00 98.81 81 TYR A CA 1
ATOM 624 C C . TYR A 1 81 ? 3.989 9.073 6.612 1.00 98.81 81 TYR A C 1
ATOM 626 O O . TYR A 1 81 ? 5.174 9.140 6.939 1.00 98.81 81 TYR A O 1
ATOM 634 N N . VAL A 1 82 ? 3.533 8.090 5.830 1.00 98.81 82 VAL A N 1
ATOM 635 C CA . VAL A 1 82 ? 4.398 7.003 5.349 1.00 98.81 82 VAL A CA 1
ATOM 636 C C . VAL A 1 82 ? 5.487 7.548 4.419 1.00 98.81 82 VAL A C 1
ATOM 638 O O . VAL A 1 82 ? 6.651 7.173 4.542 1.00 98.81 82 VAL A O 1
ATOM 641 N N . PHE A 1 83 ? 5.146 8.465 3.516 1.00 98.62 83 PHE A N 1
ATOM 642 C CA . PHE A 1 83 ? 6.114 9.058 2.600 1.00 98.62 83 PHE A CA 1
ATOM 643 C C . PHE A 1 83 ? 7.205 9.825 3.357 1.00 98.62 83 PHE A C 1
ATOM 645 O O . PHE A 1 83 ? 8.390 9.545 3.181 1.00 98.62 83 PHE A O 1
ATOM 652 N N . GLN A 1 84 ? 6.815 10.718 4.268 1.00 98.31 84 GLN A N 1
ATOM 653 C CA . GLN A 1 84 ? 7.741 11.547 5.045 1.00 98.31 84 GLN A CA 1
ATOM 654 C C . GLN A 1 84 ? 8.682 10.725 5.937 1.00 98.31 84 GLN A C 1
ATOM 656 O O . GLN A 1 84 ? 9.838 11.101 6.109 1.00 98.31 84 GLN A O 1
ATOM 661 N N . ASN A 1 85 ? 8.207 9.605 6.493 1.00 98.44 85 ASN A N 1
ATOM 662 C CA . ASN A 1 85 ? 8.972 8.815 7.462 1.00 98.44 85 ASN A CA 1
ATOM 663 C C . ASN A 1 85 ? 9.759 7.648 6.851 1.00 98.44 85 ASN A C 1
ATOM 665 O O . ASN A 1 85 ? 10.610 7.096 7.539 1.00 98.44 85 ASN A O 1
ATOM 669 N N . PHE A 1 86 ? 9.484 7.235 5.608 1.00 98.31 86 PHE A N 1
ATOM 670 C CA . PHE A 1 86 ? 10.097 6.019 5.055 1.00 98.31 86 PHE A CA 1
ATOM 671 C C . PHE A 1 86 ? 10.651 6.169 3.636 1.00 98.31 86 PHE A C 1
ATOM 673 O O . PHE A 1 86 ? 11.543 5.404 3.270 1.00 98.31 86 PHE A O 1
ATOM 680 N N . ALA A 1 87 ? 10.184 7.133 2.832 1.00 97.38 87 ALA A N 1
ATOM 681 C CA . ALA A 1 87 ? 10.590 7.224 1.426 1.00 97.38 87 ALA A CA 1
ATOM 682 C C . ALA A 1 87 ? 12.092 7.496 1.245 1.00 97.38 87 ALA A C 1
ATOM 684 O O . ALA A 1 87 ? 12.685 7.005 0.291 1.00 97.38 87 ALA A O 1
ATOM 685 N N . TYR A 1 88 ? 12.726 8.193 2.195 1.00 96.31 88 TYR A N 1
ATOM 686 C CA . TYR A 1 88 ? 14.162 8.496 2.155 1.00 96.31 88 TYR A CA 1
ATOM 687 C C . TYR A 1 88 ? 15.062 7.248 2.159 1.00 96.31 88 TYR A C 1
ATOM 689 O O . TYR A 1 88 ? 16.237 7.341 1.817 1.00 96.31 88 TYR A O 1
ATOM 697 N N . SER A 1 89 ? 14.539 6.090 2.582 1.00 95.31 89 SER A N 1
ATOM 698 C CA . SER A 1 89 ? 15.300 4.834 2.624 1.00 95.31 89 SER A CA 1
ATOM 699 C C . SER A 1 89 ? 15.378 4.138 1.257 1.00 95.31 89 SER A C 1
ATOM 701 O O . SER A 1 89 ? 16.110 3.161 1.110 1.00 95.31 89 SER A O 1
ATOM 703 N N . TYR A 1 90 ? 14.634 4.612 0.254 1.00 95.81 90 TYR A N 1
ATOM 704 C CA . TYR A 1 90 ? 14.567 4.005 -1.073 1.00 95.81 90 TYR A CA 1
ATOM 705 C C . TYR A 1 90 ? 15.475 4.739 -2.065 1.00 95.81 90 TYR A C 1
ATOM 707 O O . TYR A 1 90 ? 15.477 5.965 -2.132 1.00 95.81 90 TYR A O 1
ATOM 715 N N . GLN A 1 91 ? 16.233 3.982 -2.866 1.00 93.00 91 GLN A N 1
ATOM 716 C CA . GLN A 1 91 ? 17.092 4.544 -3.923 1.00 93.00 91 GLN A CA 1
ATOM 717 C C . GLN A 1 91 ? 16.295 5.010 -5.151 1.00 93.00 91 GLN A C 1
ATOM 719 O O . GLN A 1 91 ? 16.746 5.870 -5.902 1.00 93.00 91 GLN A O 1
ATOM 724 N N . THR A 1 92 ? 15.121 4.417 -5.362 1.00 92.94 92 THR A N 1
ATOM 725 C CA . THR A 1 92 ? 14.163 4.737 -6.425 1.00 92.94 92 THR A CA 1
ATOM 726 C C . THR A 1 92 ? 12.821 5.096 -5.795 1.00 92.94 92 THR A C 1
ATOM 728 O O . THR A 1 92 ? 12.583 4.793 -4.627 1.00 92.94 92 THR A O 1
ATOM 731 N N . GLU A 1 93 ? 11.934 5.751 -6.545 1.00 95.69 93 GLU A N 1
ATOM 732 C CA . GLU A 1 93 ? 10.622 6.137 -6.020 1.00 95.69 93 GLU A CA 1
ATOM 733 C C . GLU A 1 93 ? 9.824 4.895 -5.579 1.00 95.69 93 GLU A C 1
ATOM 735 O O . GLU A 1 93 ? 9.529 4.024 -6.408 1.00 95.69 93 GLU A O 1
ATOM 740 N N . PRO A 1 94 ? 9.470 4.780 -4.283 1.00 97.69 94 PRO A N 1
ATOM 741 C CA . PRO A 1 94 ? 8.688 3.654 -3.806 1.00 97.69 94 PRO A CA 1
ATOM 742 C C . PRO A 1 94 ? 7.221 3.802 -4.218 1.00 97.69 94 PRO A C 1
ATOM 744 O O . PRO A 1 94 ? 6.778 4.807 -4.773 1.00 97.69 94 PRO A O 1
ATOM 747 N N . ARG A 1 95 ? 6.421 2.794 -3.885 1.00 98.06 95 ARG A N 1
ATOM 748 C CA . ARG A 1 95 ? 4.964 2.846 -3.930 1.00 98.06 95 ARG A CA 1
ATOM 749 C C . ARG A 1 95 ? 4.418 2.652 -2.525 1.00 98.06 95 ARG A C 1
ATOM 751 O O . ARG A 1 95 ? 4.927 1.840 -1.757 1.00 98.06 95 ARG A O 1
ATOM 758 N N . ILE A 1 96 ? 3.361 3.390 -2.207 1.00 98.81 96 ILE A N 1
ATOM 759 C CA . ILE A 1 96 ? 2.693 3.324 -0.907 1.00 98.81 96 ILE A CA 1
ATOM 760 C C . ILE A 1 96 ? 1.251 2.885 -1.123 1.00 98.81 96 ILE A C 1
ATOM 762 O O . ILE A 1 96 ? 0.501 3.534 -1.852 1.00 98.81 96 ILE A O 1
ATOM 766 N N . LEU A 1 97 ? 0.864 1.786 -0.489 1.00 98.88 97 LEU A N 1
ATOM 767 C CA . LEU A 1 97 ? -0.512 1.326 -0.361 1.00 98.88 97 LEU A CA 1
ATOM 768 C C . LEU A 1 97 ? -1.015 1.702 1.027 1.00 98.88 97 LEU A C 1
ATOM 770 O O . LEU A 1 97 ? -0.315 1.462 2.006 1.00 98.88 97 LEU A O 1
ATOM 774 N N . VAL A 1 98 ? -2.227 2.231 1.135 1.00 98.88 98 VAL A N 1
ATOM 775 C CA . VAL A 1 98 ? -2.849 2.546 2.427 1.00 98.88 98 VAL A CA 1
ATOM 776 C C . VAL A 1 98 ? -4.309 2.128 2.462 1.00 98.88 98 VAL A C 1
ATOM 778 O O . VAL A 1 98 ? -4.963 1.987 1.426 1.00 98.88 98 VAL A O 1
ATOM 781 N N . VAL A 1 99 ? -4.836 2.001 3.675 1.00 98.88 99 VAL A N 1
ATOM 782 C CA . VAL A 1 99 ? -6.271 1.881 3.942 1.00 98.88 99 VAL A CA 1
ATOM 783 C C . VAL A 1 99 ? -6.784 3.124 4.670 1.00 98.88 99 VAL A C 1
ATOM 785 O O . VAL A 1 99 ? -6.036 3.827 5.351 1.00 98.88 99 VAL A O 1
ATOM 788 N N . GLY A 1 100 ? -8.073 3.418 4.508 1.00 98.50 100 GLY A N 1
ATOM 789 C CA . GLY A 1 100 ? -8.735 4.542 5.177 1.00 98.50 100 GLY A CA 1
ATOM 790 C C . GLY A 1 100 ? -9.625 4.112 6.346 1.00 98.50 100 GLY A C 1
ATOM 791 O O . GLY A 1 100 ? -9.809 2.912 6.553 1.00 98.50 100 GLY A O 1
ATOM 792 N N . PRO A 1 101 ? -10.270 5.071 7.039 1.00 98.56 101 PRO A N 1
ATOM 793 C CA . PRO A 1 101 ? -11.184 4.796 8.155 1.00 98.56 101 PRO A CA 1
ATOM 794 C C . PRO A 1 101 ? -12.290 3.778 7.837 1.00 98.56 101 PRO A C 1
ATOM 796 O O . PRO A 1 101 ? -12.676 2.985 8.690 1.00 98.56 101 PRO A O 1
ATOM 799 N N . ALA A 1 102 ? -12.752 3.722 6.582 1.00 98.31 102 ALA A N 1
ATOM 800 C CA . ALA A 1 102 ? -13.733 2.730 6.138 1.00 98.31 102 ALA A CA 1
ATOM 801 C C . ALA A 1 102 ? -13.259 1.275 6.326 1.00 98.31 102 ALA A C 1
ATOM 803 O O . ALA A 1 102 ? -14.084 0.394 6.557 1.00 98.31 102 ALA A O 1
ATOM 804 N N . ALA A 1 103 ? -11.951 1.004 6.263 1.00 98.50 103 ALA A N 1
ATOM 805 C CA . ALA A 1 103 ? -11.408 -0.329 6.527 1.00 98.50 103 ALA A CA 1
ATOM 806 C C . ALA A 1 103 ? -11.593 -0.762 7.990 1.00 98.50 103 ALA A C 1
ATOM 808 O O . ALA A 1 103 ? -11.662 -1.954 8.276 1.00 98.50 103 ALA A O 1
ATOM 809 N N . GLU A 1 104 ? -11.705 0.190 8.916 1.00 97.94 104 GLU A N 1
ATOM 810 C CA . GLU A 1 104 ? -11.983 -0.077 10.326 1.00 97.94 104 GLU A CA 1
ATOM 811 C C . GLU A 1 104 ? -13.490 -0.152 10.604 1.00 97.94 104 GLU A C 1
ATOM 813 O O . GLU A 1 104 ? -13.942 -1.016 11.355 1.00 97.94 104 GLU A O 1
ATOM 818 N N . SER A 1 105 ? -14.301 0.690 9.966 1.00 97.81 105 SER A N 1
ATOM 819 C CA . SER A 1 105 ? -15.735 0.776 10.268 1.00 97.81 105 SER A CA 1
ATOM 820 C C . SER A 1 105 ? -16.629 -0.144 9.430 1.00 97.81 105 SER A C 1
ATOM 822 O O . SER A 1 105 ? -17.760 -0.403 9.827 1.00 97.81 105 SER A O 1
ATOM 824 N N . THR A 1 106 ? -16.140 -0.686 8.311 1.00 98.38 106 THR A N 1
ATOM 825 C CA . THR A 1 106 ? -16.953 -1.476 7.363 1.00 98.38 106 THR A CA 1
ATOM 826 C C . THR A 1 106 ? -16.299 -2.810 7.000 1.00 98.38 106 THR A C 1
ATOM 828 O O . THR A 1 106 ? -15.174 -3.102 7.422 1.00 98.38 106 THR A O 1
ATOM 831 N N . ASP A 1 107 ? -17.004 -3.626 6.221 1.00 97.81 107 ASP A N 1
ATOM 832 C CA . ASP A 1 107 ? -16.553 -4.861 5.566 1.00 97.81 107 ASP A CA 1
ATOM 833 C C . ASP A 1 107 ? -16.155 -4.655 4.086 1.00 97.81 107 ASP A C 1
ATOM 835 O O . ASP A 1 107 ? -15.756 -5.604 3.409 1.00 97.81 107 ASP A O 1
ATOM 839 N N . PHE A 1 108 ? -16.209 -3.423 3.568 1.00 97.50 108 PHE A N 1
ATOM 840 C CA . PHE A 1 108 ? -15.926 -3.097 2.163 1.00 97.50 108 PHE A CA 1
ATOM 841 C C . PHE A 1 108 ? -14.832 -2.031 1.972 1.00 97.50 108 PHE A C 1
ATOM 843 O O . PHE A 1 108 ? -14.735 -1.420 0.909 1.00 97.50 108 PHE A O 1
ATOM 850 N N . GLY A 1 109 ? -13.955 -1.829 2.960 1.00 98.31 109 GLY A N 1
ATOM 851 C CA . GLY A 1 109 ? -12.822 -0.910 2.850 1.00 98.31 109 GLY A CA 1
ATOM 852 C C . GLY A 1 109 ? -11.869 -1.263 1.700 1.00 98.31 109 GLY A C 1
ATOM 853 O O . GLY A 1 109 ? -11.534 -2.433 1.485 1.00 98.31 109 GLY A O 1
ATOM 854 N N . ALA A 1 110 ? -11.412 -0.239 0.977 1.00 98.25 110 ALA A N 1
ATOM 855 C CA . ALA A 1 110 ? -10.516 -0.350 -0.175 1.00 98.25 110 ALA A CA 1
ATOM 856 C C . ALA A 1 110 ? -9.032 -0.170 0.194 1.00 98.25 110 ALA A C 1
ATOM 858 O O . ALA A 1 110 ? -8.704 0.333 1.272 1.00 98.25 110 ALA A O 1
ATOM 859 N N . ILE A 1 111 ? -8.146 -0.544 -0.734 1.00 98.81 111 ILE A N 1
ATOM 860 C CA . ILE A 1 111 ? -6.712 -0.210 -0.699 1.00 98.81 111 ILE A CA 1
ATOM 861 C C . ILE A 1 111 ? -6.448 0.862 -1.755 1.00 98.81 111 ILE A C 1
ATOM 863 O O . ILE A 1 111 ? -6.889 0.727 -2.901 1.00 98.81 111 ILE A O 1
ATOM 867 N N . VAL A 1 112 ? -5.720 1.907 -1.371 1.00 98.44 112 VAL A N 1
ATOM 868 C CA . VAL A 1 112 ? -5.472 3.095 -2.198 1.00 98.44 112 VAL A CA 1
ATOM 869 C C . VAL A 1 112 ? -3.986 3.338 -2.342 1.00 98.44 112 VAL A C 1
ATOM 871 O O . VAL A 1 112 ? -3.212 3.055 -1.431 1.00 98.44 112 VAL A O 1
ATOM 874 N N . SER A 1 113 ? -3.589 3.885 -3.481 1.00 98.56 113 SER A N 1
ATOM 875 C CA . SER A 1 113 ? -2.214 4.268 -3.755 1.00 98.56 113 SER A CA 1
ATOM 876 C C . SER A 1 113 ? -2.161 5.411 -4.757 1.00 98.56 113 SER A C 1
ATOM 878 O O . SER A 1 113 ? -3.036 5.511 -5.615 1.00 98.56 113 SER A O 1
ATOM 880 N N . VAL A 1 114 ? -1.098 6.205 -4.713 1.00 97.94 114 VAL A N 1
ATOM 881 C CA . VAL A 1 114 ? -0.771 7.194 -5.747 1.00 97.94 114 VAL A CA 1
ATOM 882 C C . VAL A 1 114 ? 0.624 6.901 -6.302 1.00 97.94 114 VAL A C 1
ATOM 884 O O . VAL A 1 114 ? 1.480 6.397 -5.567 1.00 97.94 114 VAL A O 1
ATOM 887 N N . PRO A 1 115 ? 0.893 7.176 -7.589 1.00 96.94 115 PRO A N 1
ATOM 888 C CA . PRO A 1 115 ? 2.260 7.299 -8.073 1.00 96.94 115 PRO A CA 1
ATOM 889 C C . PRO A 1 115 ? 3.020 8.374 -7.287 1.00 96.94 115 PRO A C 1
ATOM 891 O O . PRO A 1 115 ? 2.447 9.412 -6.939 1.00 96.94 115 PRO A O 1
ATOM 894 N N . ILE A 1 116 ? 4.302 8.119 -7.045 1.00 97.31 116 ILE A N 1
ATOM 895 C CA . ILE A 1 116 ? 5.272 9.139 -6.654 1.00 97.31 116 ILE A CA 1
ATOM 896 C C . ILE A 1 116 ? 6.005 9.538 -7.935 1.00 97.31 116 ILE A C 1
ATOM 898 O O . ILE A 1 116 ? 6.298 8.663 -8.746 1.00 97.31 116 ILE A O 1
ATOM 902 N N . ALA A 1 117 ? 6.172 10.840 -8.148 1.00 94.25 117 ALA A N 1
ATOM 903 C CA . ALA A 1 117 ? 6.894 11.406 -9.280 1.00 94.25 117 ALA A CA 1
ATOM 904 C C . ALA A 1 117 ? 7.605 12.688 -8.836 1.00 94.25 117 ALA A C 1
ATOM 906 O O . ALA A 1 117 ? 7.023 13.500 -8.107 1.00 94.25 117 ALA A O 1
ATOM 907 N N . ASP A 1 118 ? 8.854 12.860 -9.260 1.00 94.44 118 ASP A N 1
ATOM 908 C CA . ASP A 1 118 ? 9.735 13.958 -8.853 1.00 94.44 118 ASP A CA 1
ATOM 909 C C . ASP A 1 118 ? 9.794 14.131 -7.323 1.00 94.44 118 ASP A C 1
ATOM 911 O O . ASP A 1 118 ? 9.769 15.245 -6.788 1.00 94.44 118 ASP A O 1
ATOM 915 N N . GLY A 1 119 ? 9.810 13.005 -6.598 1.00 94.31 119 GLY A N 1
ATOM 916 C CA . GLY A 1 119 ? 9.850 12.988 -5.136 1.00 94.31 119 GLY A CA 1
ATOM 917 C C . GLY A 1 119 ? 8.583 13.531 -4.468 1.00 94.31 119 GLY A C 1
ATOM 918 O O . GLY A 1 119 ? 8.639 13.984 -3.324 1.00 94.31 119 GLY A O 1
ATOM 919 N N . LYS A 1 120 ? 7.437 13.520 -5.160 1.00 96.69 120 LYS A N 1
ATOM 920 C CA . LYS A 1 120 ? 6.149 13.982 -4.627 1.00 96.69 120 LYS A CA 1
ATOM 921 C C . LYS A 1 120 ? 5.050 12.956 -4.857 1.00 96.69 120 LYS A C 1
ATOM 923 O O . LYS A 1 120 ? 4.959 12.341 -5.915 1.00 96.69 120 LYS A O 1
ATOM 928 N N . LEU A 1 121 ? 4.163 12.825 -3.872 1.00 97.62 121 LEU A N 1
ATOM 929 C CA . LEU A 1 121 ? 2.891 12.127 -4.040 1.00 97.62 121 LEU A CA 1
ATOM 930 C C . LEU A 1 121 ? 2.049 12.878 -5.081 1.00 97.62 121 LEU A C 1
ATOM 932 O O . LEU A 1 121 ? 1.779 14.070 -4.923 1.00 97.62 121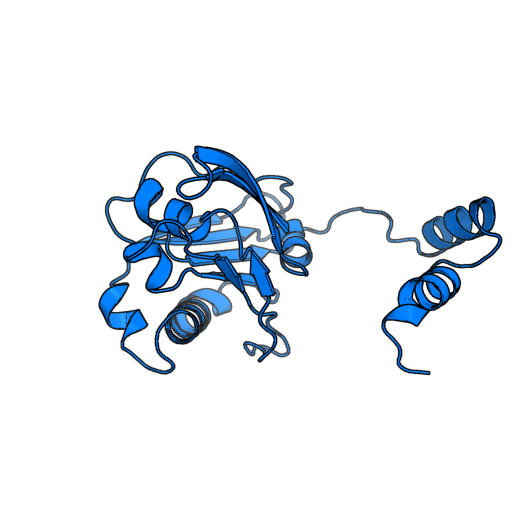 LEU A O 1
ATOM 936 N N . THR A 1 122 ? 1.645 12.191 -6.147 1.00 96.88 122 THR A N 1
ATOM 937 C CA . THR A 1 122 ? 0.792 12.783 -7.189 1.00 96.88 122 THR A CA 1
ATOM 938 C C . THR A 1 122 ? -0.668 12.882 -6.732 1.00 96.88 122 THR A C 1
ATOM 940 O O . THR A 1 122 ? -1.066 12.312 -5.716 1.00 96.88 122 THR A O 1
ATOM 943 N N . SER A 1 123 ? -1.494 13.597 -7.498 1.00 93.56 123 SER A N 1
ATOM 944 C CA . SER A 1 123 ? -2.943 13.704 -7.275 1.00 93.56 123 SER A CA 1
ATOM 945 C C . SER A 1 123 ? -3.759 12.585 -7.939 1.00 93.56 123 SER A C 1
ATOM 947 O O . SER A 1 123 ? -4.987 12.657 -7.965 1.00 93.56 123 SER A O 1
ATOM 949 N N . VAL A 1 124 ? -3.101 11.573 -8.519 1.00 94.06 124 VAL A N 1
ATOM 950 C CA . VAL A 1 124 ? -3.761 10.508 -9.286 1.00 94.06 124 VAL A CA 1
ATOM 951 C C . VAL A 1 124 ? -3.957 9.277 -8.410 1.00 94.06 124 VAL A C 1
ATOM 953 O O . VAL A 1 124 ? -3.041 8.472 -8.224 1.00 94.06 124 VAL A O 1
ATOM 956 N N . ASP A 1 125 ? -5.178 9.102 -7.914 1.00 94.75 125 ASP A N 1
ATOM 957 C CA . ASP A 1 125 ? -5.518 7.957 -7.078 1.00 94.75 125 ASP A CA 1
ATOM 958 C C . ASP A 1 125 ? -5.725 6.676 -7.894 1.00 94.75 125 ASP A C 1
ATOM 960 O O . ASP A 1 125 ? -6.406 6.637 -8.921 1.00 94.75 125 ASP A O 1
ATOM 964 N N . THR A 1 126 ? -5.184 5.580 -7.374 1.00 96.50 126 THR A N 1
ATOM 965 C CA . THR A 1 126 ? -5.369 4.223 -7.889 1.00 96.50 126 THR A CA 1
ATOM 966 C C . THR A 1 126 ? -5.924 3.329 -6.791 1.00 96.50 126 THR A C 1
ATOM 968 O O . THR A 1 126 ? -5.495 3.397 -5.639 1.00 96.50 126 THR A O 1
ATOM 971 N N . TRP A 1 127 ? -6.886 2.480 -7.148 1.00 97.62 127 TRP A N 1
ATOM 972 C CA . TRP A 1 127 ? -7.712 1.770 -6.175 1.00 97.62 127 TRP A CA 1
ATOM 973 C C . TRP A 1 127 ? -7.764 0.277 -6.468 1.00 97.62 127 TRP A C 1
ATOM 975 O O . TRP A 1 127 ? -8.013 -0.124 -7.601 1.00 97.62 127 TRP A O 1
ATOM 985 N N . ALA A 1 128 ? -7.629 -0.531 -5.419 1.00 97.94 128 ALA A N 1
ATOM 986 C CA . ALA A 1 128 ? -8.244 -1.852 -5.348 1.00 97.94 128 ALA A CA 1
ATOM 987 C C . ALA A 1 128 ? -9.556 -1.692 -4.563 1.00 97.94 128 ALA A C 1
ATOM 989 O O . ALA A 1 128 ? -9.592 -1.796 -3.336 1.00 97.94 128 ALA A O 1
ATOM 990 N N . GLY A 1 129 ? -10.613 -1.303 -5.284 1.00 96.25 129 GLY A N 1
ATOM 991 C CA . GLY A 1 129 ? -11.803 -0.678 -4.692 1.00 96.25 129 GLY A CA 1
ATOM 992 C C . GLY A 1 129 ? -12.905 -1.621 -4.205 1.00 96.25 129 GLY A C 1
ATOM 993 O O . GLY A 1 129 ? -13.797 -1.181 -3.492 1.00 96.25 129 GLY A O 1
ATOM 994 N N . ARG A 1 130 ? -12.890 -2.899 -4.601 1.00 97.12 130 ARG A N 1
ATOM 995 C CA . ARG A 1 130 ? -13.978 -3.853 -4.314 1.00 97.12 130 ARG A CA 1
ATOM 996 C C . ARG A 1 130 ? -13.503 -5.065 -3.518 1.00 97.12 130 ARG A C 1
ATOM 998 O O . ARG A 1 130 ? -12.310 -5.375 -3.507 1.00 97.12 130 ARG A O 1
ATOM 1005 N N . GLY A 1 131 ? -14.463 -5.746 -2.890 1.00 96.75 131 GLY A N 1
ATOM 1006 C CA . GLY A 1 131 ? -14.255 -6.987 -2.143 1.00 96.75 131 GLY A CA 1
ATOM 1007 C C . GLY A 1 131 ? -13.698 -6.802 -0.732 1.00 96.75 131 GLY A C 1
ATOM 1008 O O . GLY A 1 131 ? -13.278 -7.781 -0.126 1.00 96.75 131 GLY A O 1
ATOM 1009 N N . GLY A 1 132 ? -13.644 -5.578 -0.199 1.00 98.12 132 GLY A N 1
ATOM 1010 C CA . GLY A 1 132 ? -13.279 -5.353 1.205 1.00 98.12 132 GLY A CA 1
ATOM 1011 C C . GLY A 1 132 ? -11.866 -5.780 1.593 1.00 98.12 132 GLY A C 1
ATOM 1012 O O . GLY A 1 132 ? -11.593 -6.014 2.769 1.00 98.12 132 GLY A O 1
ATOM 1013 N N . LEU A 1 133 ? -10.951 -5.904 0.626 1.00 98.50 133 LEU A N 1
ATOM 1014 C CA . LEU A 1 133 ? -9.589 -6.361 0.905 1.00 98.50 133 LEU A CA 1
ATOM 1015 C C . LEU A 1 133 ? -8.777 -5.339 1.719 1.00 98.50 133 LEU A C 1
ATOM 1017 O O . LEU A 1 133 ? -7.848 -5.735 2.413 1.00 98.50 133 LEU A O 1
ATOM 1021 N N . GLY A 1 134 ? -9.158 -4.056 1.720 1.00 98.56 134 GLY A N 1
ATOM 1022 C CA . GLY A 1 134 ? -8.607 -3.063 2.648 1.00 98.56 134 GLY A CA 1
ATOM 1023 C C . GLY A 1 134 ? -9.080 -3.285 4.084 1.00 98.56 134 GLY A C 1
ATOM 1024 O O . GLY A 1 134 ? -8.265 -3.252 5.005 1.00 98.56 134 GLY A O 1
ATOM 1025 N N . THR A 1 135 ? -10.366 -3.607 4.285 1.00 98.62 135 THR A N 1
ATOM 1026 C CA . THR A 1 135 ? -10.862 -4.062 5.597 1.00 98.62 135 THR A CA 1
ATOM 1027 C C . THR A 1 135 ? -10.092 -5.289 6.065 1.00 98.62 135 THR A C 1
ATOM 1029 O O . THR A 1 135 ? -9.646 -5.322 7.209 1.00 98.62 135 THR A O 1
ATOM 1032 N N . LYS A 1 136 ? -9.905 -6.284 5.190 1.00 98.31 136 LYS A N 1
ATOM 1033 C CA . LYS A 1 136 ? -9.145 -7.495 5.517 1.00 98.31 136 LYS A CA 1
ATOM 1034 C C . LYS A 1 136 ? -7.716 -7.161 5.951 1.00 98.31 136 LYS A C 1
ATOM 1036 O O . LYS A 1 136 ? -7.278 -7.607 7.010 1.00 98.31 136 LYS A O 1
ATOM 1041 N N . LEU A 1 137 ? -7.015 -6.340 5.167 1.00 98.62 137 LEU A N 1
ATOM 1042 C CA . LEU A 1 137 ? -5.640 -5.925 5.447 1.00 98.62 137 LEU A CA 1
ATOM 1043 C C . LEU A 1 137 ? -5.510 -5.306 6.850 1.00 98.62 137 LEU A C 1
ATOM 1045 O O . LEU A 1 137 ? -4.611 -5.674 7.606 1.00 98.62 137 LEU A O 1
ATOM 1049 N N . LEU A 1 138 ? -6.462 -4.455 7.242 1.00 98.75 138 LEU A N 1
ATOM 1050 C CA . LEU A 1 138 ? -6.453 -3.832 8.563 1.00 98.75 138 LEU A CA 1
ATOM 1051 C C . LEU A 1 138 ? -6.940 -4.763 9.677 1.00 98.75 138 LEU A C 1
ATOM 1053 O O . LEU A 1 138 ? -6.228 -4.992 10.652 1.00 98.75 138 LEU A O 1
ATOM 1057 N N . LYS A 1 139 ? -8.165 -5.282 9.576 1.00 98.00 139 LYS A N 1
ATOM 1058 C CA . LYS A 1 139 ? -8.822 -5.994 10.681 1.00 98.00 139 LYS A CA 1
ATOM 1059 C C . LYS A 1 139 ? -8.242 -7.376 10.923 1.00 98.00 139 LYS A C 1
ATOM 1061 O O . LYS A 1 139 ? -8.131 -7.780 12.082 1.00 98.00 139 LYS A O 1
ATOM 1066 N N . GLU A 1 140 ? -7.889 -8.094 9.863 1.00 97.38 140 GLU A N 1
ATOM 1067 C CA . GLU A 1 140 ? -7.390 -9.465 9.974 1.00 97.38 140 GLU A CA 1
ATOM 1068 C C . GLU A 1 140 ? -5.868 -9.521 10.053 1.00 97.38 140 GLU A C 1
ATOM 1070 O O . GLU A 1 140 ? -5.359 -10.376 10.765 1.00 97.38 140 GLU A O 1
ATOM 1075 N N . HIS A 1 141 ? -5.147 -8.597 9.409 1.00 98.50 141 HIS A N 1
ATOM 1076 C CA . HIS A 1 141 ? -3.678 -8.615 9.417 1.00 98.50 141 HIS A CA 1
ATOM 1077 C C . HIS A 1 141 ? -3.031 -7.517 10.269 1.00 98.50 141 HIS A C 1
ATOM 1079 O O . HIS A 1 141 ? -1.841 -7.597 10.572 1.00 98.50 141 HIS A O 1
ATOM 1085 N N . GLY A 1 142 ? -3.787 -6.512 10.718 1.00 98.50 142 GLY A N 1
ATOM 1086 C CA . GLY A 1 142 ? -3.236 -5.390 11.483 1.00 98.50 142 GLY A CA 1
ATOM 1087 C C . GLY A 1 142 ? -2.348 -4.468 10.643 1.00 98.50 142 GLY A C 1
ATOM 1088 O O . GLY A 1 142 ? -1.586 -3.686 11.203 1.00 98.50 142 GLY A O 1
ATOM 1089 N N . ILE A 1 143 ? -2.418 -4.552 9.311 1.00 98.88 143 ILE A N 1
ATOM 1090 C CA . ILE A 1 143 ? -1.612 -3.740 8.399 1.00 98.88 143 ILE A CA 1
ATOM 1091 C C . ILE A 1 143 ? -2.470 -2.596 7.863 1.00 98.88 143 ILE A C 1
ATOM 1093 O O . ILE A 1 143 ? -3.552 -2.799 7.322 1.00 98.88 143 ILE A O 1
ATOM 1097 N N . CYS A 1 144 ? -1.993 -1.367 8.026 1.00 98.81 144 CYS A N 1
ATOM 1098 C CA . CYS A 1 144 ? -2.701 -0.161 7.590 1.00 98.81 144 CYS A CA 1
ATOM 1099 C C . CYS A 1 144 ? -2.029 0.528 6.399 1.00 98.81 144 CYS A C 1
ATOM 1101 O O . CYS A 1 144 ? -2.688 1.246 5.645 1.00 98.81 144 CYS A O 1
ATOM 1103 N N . ALA A 1 145 ? -0.739 0.269 6.196 1.00 98.88 145 ALA A N 1
ATOM 1104 C CA . ALA A 1 145 ? -0.013 0.702 5.020 1.00 98.88 145 ALA A CA 1
ATOM 1105 C C . ALA A 1 145 ? 1.051 -0.321 4.628 1.00 98.88 145 ALA A C 1
ATOM 1107 O O . ALA A 1 145 ? 1.572 -1.047 5.473 1.00 98.88 145 ALA A O 1
ATOM 1108 N N . ILE A 1 146 ? 1.383 -0.347 3.343 1.00 98.88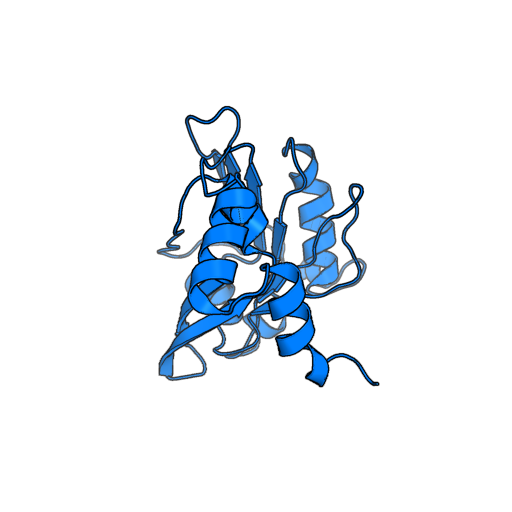 146 ILE A N 1
ATOM 1109 C CA . ILE A 1 146 ? 2.524 -1.074 2.802 1.00 98.88 146 ILE A CA 1
ATOM 1110 C C . ILE A 1 146 ? 3.332 -0.078 1.983 1.00 98.88 146 ILE A C 1
ATOM 1112 O O . ILE A 1 146 ? 2.790 0.515 1.054 1.00 98.88 146 ILE A O 1
ATOM 1116 N N . ILE A 1 147 ? 4.606 0.106 2.305 1.00 98.81 147 ILE A N 1
ATOM 1117 C CA . ILE A 1 147 ? 5.541 0.827 1.441 1.00 98.81 147 ILE A CA 1
ATOM 1118 C C . ILE A 1 147 ? 6.520 -0.176 0.855 1.00 98.81 147 ILE A C 1
ATOM 1120 O O . ILE A 1 147 ? 7.062 -1.011 1.580 1.00 98.81 147 ILE A O 1
ATOM 1124 N N . TYR A 1 148 ? 6.698 -0.118 -0.461 1.00 98.25 148 TYR A N 1
ATOM 1125 C CA . TYR A 1 148 ? 7.612 -1.007 -1.150 1.00 98.25 148 TYR A CA 1
ATOM 1126 C C . TYR A 1 148 ? 8.331 -0.353 -2.319 1.00 98.25 148 TYR A C 1
ATOM 1128 O O . TYR A 1 148 ? 7.831 0.581 -2.944 1.00 98.25 148 TYR A O 1
ATOM 1136 N N . GLY A 1 149 ? 9.490 -0.902 -2.647 1.00 95.62 149 GLY A N 1
ATOM 1137 C CA . GLY A 1 149 ? 10.331 -0.476 -3.751 1.00 95.62 149 GLY A CA 1
ATOM 1138 C C . GLY A 1 149 ? 11.670 -1.194 -3.687 1.00 95.62 149 GLY A C 1
ATOM 1139 O O . GLY A 1 149 ? 11.909 -2.028 -2.813 1.00 95.62 149 GLY A O 1
ATOM 1140 N N . GLY A 1 150 ? 12.554 -0.877 -4.616 1.00 92.38 150 GLY A N 1
ATOM 1141 C CA . GLY A 1 150 ? 13.867 -1.493 -4.639 1.00 92.38 150 GLY A CA 1
ATOM 1142 C C . GLY A 1 150 ? 14.606 -1.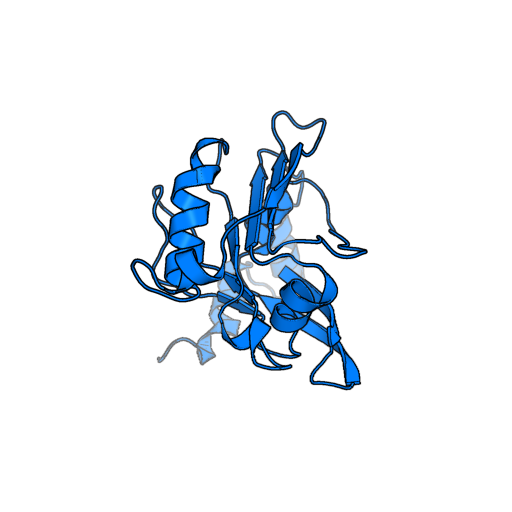224 -5.931 1.00 92.38 150 GLY A C 1
ATOM 1143 O O . GLY A 1 150 ? 14.206 -0.391 -6.749 1.00 92.38 150 GLY A O 1
ATOM 1144 N N . THR A 1 151 ? 15.699 -1.951 -6.099 1.00 88.75 151 THR A N 1
ATOM 1145 C CA . THR A 1 151 ? 16.604 -1.820 -7.242 1.00 88.75 151 THR A CA 1
ATOM 1146 C C . THR A 1 151 ? 16.736 -3.116 -8.030 1.00 88.75 151 THR A C 1
ATOM 1148 O O . THR A 1 151 ? 17.723 -3.287 -8.744 1.00 88.75 151 THR A O 1
ATOM 1151 N N . PHE A 1 152 ? 15.805 -4.066 -7.870 1.00 83.31 152 PHE A N 1
ATOM 1152 C CA . PHE A 1 152 ? 15.838 -5.280 -8.676 1.00 83.31 152 PHE A CA 1
ATOM 1153 C C . PHE A 1 152 ? 15.682 -4.919 -10.152 1.00 83.31 152 PHE A C 1
ATOM 1155 O O . PHE A 1 152 ? 14.771 -4.195 -10.542 1.00 83.31 152 PHE A O 1
ATOM 1162 N N . ILE A 1 153 ? 16.614 -5.410 -10.960 1.00 70.44 153 ILE A N 1
ATOM 1163 C CA . ILE A 1 153 ? 16.612 -5.230 -12.404 1.00 70.44 153 ILE A CA 1
ATOM 1164 C C . ILE A 1 153 ? 16.061 -6.524 -12.978 1.00 70.44 153 ILE A C 1
ATOM 1166 O O . ILE A 1 153 ? 16.812 -7.486 -13.140 1.00 70.44 153 ILE A O 1
ATOM 1170 N N . ASP A 1 154 ? 14.767 -6.539 -13.289 1.00 63.38 154 ASP A N 1
ATOM 1171 C CA . ASP A 1 154 ? 14.196 -7.674 -13.999 1.00 63.38 154 ASP A CA 1
ATOM 1172 C C . ASP A 1 154 ? 14.767 -7.738 -15.424 1.00 63.38 154 ASP A C 1
ATOM 1174 O O . ASP A 1 154 ? 14.873 -6.720 -16.135 1.00 63.38 154 ASP A O 1
ATOM 1178 N N . GLN A 1 155 ? 15.185 -8.937 -15.824 1.00 57.59 155 GLN A N 1
ATOM 1179 C CA . GLN A 1 155 ? 15.579 -9.244 -17.193 1.00 57.59 155 GLN A CA 1
ATOM 1180 C C . GLN A 1 155 ? 14.335 -9.689 -17.965 1.00 57.59 155 GLN A C 1
ATOM 1182 O O . GLN A 1 155 ? 14.262 -10.833 -18.401 1.00 57.59 155 GLN A O 1
ATOM 1187 N N . ASP A 1 156 ? 13.366 -8.791 -18.159 1.00 55.81 156 ASP A N 1
ATOM 1188 C CA . ASP A 1 156 ? 12.177 -9.100 -18.960 1.00 55.81 156 ASP A CA 1
ATOM 1189 C C . ASP A 1 156 ? 12.061 -8.203 -20.205 1.00 55.81 156 ASP A C 1
ATOM 1191 O O . ASP A 1 156 ? 12.349 -7.007 -20.146 1.00 55.81 156 ASP A O 1
ATOM 1195 N N . PHE A 1 157 ? 11.730 -8.826 -21.347 1.00 54.66 157 PHE A N 1
ATOM 1196 C CA . PHE A 1 157 ? 11.571 -8.334 -22.737 1.00 54.66 157 PHE A CA 1
ATOM 1197 C C . PHE A 1 157 ? 11.909 -6.848 -23.041 1.00 54.66 157 PHE A C 1
ATOM 1199 O O . PHE A 1 157 ? 11.133 -6.124 -23.667 1.00 54.66 157 PHE A O 1
ATOM 1206 N N . ARG A 1 158 ? 13.110 -6.369 -22.688 1.00 56.41 158 ARG A N 1
ATOM 1207 C CA . ARG A 1 158 ? 13.528 -4.976 -22.965 1.00 56.41 158 ARG A CA 1
ATOM 1208 C C . ARG A 1 158 ? 13.736 -4.684 -24.444 1.00 56.41 158 ARG A C 1
ATOM 1210 O O . ARG A 1 158 ? 13.773 -3.518 -24.843 1.00 56.41 158 ARG A O 1
ATOM 1217 N N . ASP A 1 159 ? 13.888 -5.718 -25.268 1.00 69.69 159 ASP A N 1
ATOM 1218 C CA . ASP A 1 159 ? 14.009 -5.518 -26.701 1.00 69.69 159 ASP A CA 1
ATOM 1219 C C . ASP A 1 159 ? 12.632 -5.252 -27.314 1.00 69.69 159 ASP A C 1
ATOM 1221 O O . ASP A 1 159 ? 11.890 -6.155 -27.709 1.00 69.69 159 ASP A O 1
ATOM 1225 N N . ARG A 1 160 ? 12.317 -3.960 -27.439 1.00 72.06 160 ARG A N 1
ATOM 1226 C CA . ARG A 1 160 ? 11.138 -3.457 -28.147 1.00 72.06 160 ARG A CA 1
ATOM 1227 C C . ARG A 1 160 ? 10.986 -4.075 -29.538 1.00 72.06 160 ARG A C 1
ATOM 1229 O O . ARG A 1 160 ? 9.856 -4.214 -29.998 1.00 72.06 160 ARG A O 1
ATOM 1236 N N . LYS A 1 161 ? 12.080 -4.471 -30.203 1.00 79.19 161 LYS A N 1
ATOM 1237 C CA . LYS A 1 161 ? 12.014 -5.143 -31.507 1.00 79.19 161 LYS A CA 1
ATOM 1238 C C . LYS A 1 161 ? 11.311 -6.486 -31.406 1.00 79.19 161 LYS A C 1
ATOM 1240 O O . LYS A 1 161 ? 10.559 -6.823 -32.308 1.00 79.19 161 LYS A O 1
ATOM 1245 N N . VAL A 1 162 ? 11.503 -7.226 -30.318 1.00 79.69 162 VAL A N 1
ATOM 1246 C CA . VAL A 1 162 ? 10.860 -8.528 -30.117 1.00 79.69 162 VAL A CA 1
ATOM 1247 C C . VAL A 1 162 ? 9.360 -8.356 -29.870 1.00 79.69 162 VAL A C 1
ATOM 1249 O O . VAL A 1 162 ? 8.555 -9.059 -30.482 1.00 79.69 162 VAL A O 1
ATOM 1252 N N . ALA A 1 163 ? 8.973 -7.364 -29.062 1.00 79.19 163 ALA A N 1
ATOM 1253 C CA . ALA A 1 163 ? 7.567 -7.011 -28.862 1.00 79.19 163 ALA A CA 1
ATOM 1254 C C . ALA A 1 163 ? 6.907 -6.540 -30.171 1.00 79.19 163 ALA A C 1
ATOM 1256 O O . ALA A 1 163 ? 5.860 -7.057 -30.562 1.00 79.19 163 ALA A O 1
ATOM 1257 N N . ASP A 1 164 ? 7.540 -5.613 -30.896 1.00 83.81 164 ASP A N 1
ATOM 1258 C CA . ASP A 1 164 ? 7.037 -5.141 -32.188 1.00 83.81 164 ASP A CA 1
ATOM 1259 C C . ASP A 1 164 ? 6.957 -6.281 -33.212 1.00 83.81 164 ASP A C 1
ATOM 1261 O O . ASP A 1 164 ? 5.967 -6.364 -33.934 1.00 83.81 164 ASP A O 1
ATOM 1265 N N . GLN A 1 165 ? 7.933 -7.195 -33.254 1.00 85.31 165 GLN A N 1
ATOM 1266 C CA . GLN A 1 165 ? 7.923 -8.331 -34.176 1.00 85.31 165 GLN A CA 1
ATOM 1267 C C . GLN A 1 165 ? 6.760 -9.285 -33.894 1.00 85.31 165 GLN A C 1
ATOM 1269 O O . GLN A 1 165 ? 6.096 -9.733 -34.829 1.00 85.31 165 GLN A O 1
ATOM 1274 N N . TRP A 1 166 ? 6.464 -9.565 -32.623 1.00 85.3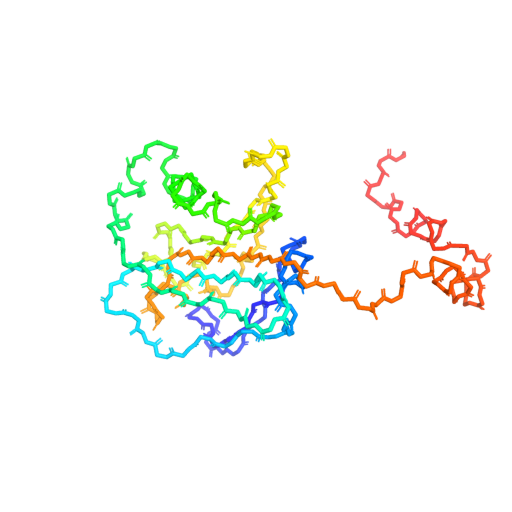1 166 TRP A N 1
ATOM 1275 C CA . TRP A 1 166 ? 5.303 -10.376 -32.255 1.00 85.31 166 TRP A CA 1
ATOM 1276 C C . TRP A 1 166 ? 3.988 -9.720 -32.709 1.00 85.31 166 TRP A C 1
ATOM 1278 O O . TRP A 1 166 ? 3.134 -10.383 -33.303 1.00 85.31 166 TRP A O 1
ATOM 1288 N N . PHE A 1 167 ? 3.844 -8.406 -32.497 1.00 88.75 167 PHE A N 1
ATOM 1289 C CA . PHE A 1 167 ? 2.661 -7.650 -32.924 1.00 88.75 167 PHE A CA 1
ATOM 1290 C C . PHE A 1 167 ? 2.538 -7.565 -34.450 1.00 88.75 167 PHE A C 1
ATOM 1292 O O . PHE A 1 167 ? 1.436 -7.728 -34.974 1.00 88.75 167 PHE A O 1
ATOM 1299 N N . ILE A 1 168 ? 3.650 -7.398 -35.172 1.00 91.25 168 ILE A N 1
ATOM 1300 C CA . ILE A 1 168 ? 3.675 -7.418 -36.640 1.00 91.25 168 ILE A CA 1
ATOM 1301 C C . ILE A 1 168 ? 3.230 -8.789 -37.152 1.00 91.25 168 ILE A C 1
ATOM 1303 O O . ILE A 1 168 ? 2.329 -8.857 -37.984 1.00 91.25 168 ILE A O 1
ATOM 1307 N N . ASN A 1 169 ? 3.788 -9.878 -36.619 1.00 90.69 169 ASN A N 1
ATOM 1308 C CA . ASN A 1 169 ? 3.447 -11.234 -37.053 1.00 90.69 169 ASN A CA 1
ATOM 1309 C C . ASN A 1 169 ? 1.954 -11.545 -36.865 1.00 90.69 169 ASN A C 1
ATOM 1311 O O . ASN A 1 169 ? 1.353 -12.215 -37.703 1.00 90.69 169 ASN A O 1
ATOM 1315 N N . LYS A 1 170 ? 1.347 -11.055 -35.776 1.00 90.62 170 LYS A N 1
ATOM 1316 C CA . LYS A 1 170 ? -0.052 -11.347 -35.432 1.00 90.62 170 LYS A CA 1
ATOM 1317 C C . LYS A 1 170 ? -1.067 -10.373 -36.039 1.00 90.62 170 LYS A C 1
ATOM 1319 O O . LYS A 1 170 ? -2.165 -10.790 -36.394 1.00 90.62 170 LYS A O 1
ATOM 1324 N N . TYR A 1 171 ? -0.734 -9.087 -36.123 1.00 87.50 171 TYR A N 1
ATOM 1325 C CA . TYR A 1 171 ? -1.680 -8.013 -36.456 1.00 87.50 171 TYR A CA 1
ATOM 1326 C C . TYR A 1 171 ? -1.245 -7.144 -37.642 1.00 87.50 171 TYR A C 1
ATOM 1328 O O . TYR A 1 171 ? -1.947 -6.187 -37.963 1.00 87.50 171 TYR A O 1
ATOM 1336 N N . GLN A 1 172 ? -0.097 -7.434 -38.268 1.00 90.81 172 GLN A N 1
ATOM 1337 C CA . GLN A 1 172 ? 0.501 -6.634 -39.350 1.00 90.81 172 GLN A CA 1
ATOM 1338 C C . GLN A 1 172 ? 0.740 -5.162 -38.961 1.00 90.81 172 GLN A C 1
ATOM 1340 O O . GLN A 1 172 ? 0.788 -4.270 -39.805 1.00 90.81 172 GLN A O 1
ATOM 1345 N N . LYS A 1 173 ? 0.882 -4.890 -37.658 1.00 90.12 173 LYS A N 1
ATOM 1346 C CA . LYS A 1 173 ? 1.089 -3.555 -37.083 1.00 90.12 173 LYS A CA 1
ATOM 1347 C C . LYS A 1 173 ? 2.072 -3.640 -35.918 1.00 90.12 173 LYS A C 1
ATOM 1349 O O . LYS A 1 173 ? 2.099 -4.639 -35.212 1.00 90.12 173 LYS A O 1
ATOM 1354 N N . LYS A 1 174 ? 2.846 -2.575 -35.689 1.00 89.06 174 LYS A N 1
ATOM 1355 C CA . LYS A 1 174 ? 3.672 -2.423 -34.475 1.00 89.06 174 LYS A CA 1
ATOM 1356 C C . LYS A 1 174 ? 2.794 -2.263 -33.231 1.00 89.06 174 LYS A C 1
ATOM 1358 O O . LYS A 1 174 ? 1.654 -1.806 -33.348 1.00 89.06 174 LYS A O 1
ATOM 1363 N N . LEU A 1 175 ? 3.351 -2.556 -32.053 1.00 86.44 175 LEU A N 1
ATOM 1364 C CA . LEU A 1 175 ? 2.653 -2.502 -30.761 1.00 86.44 175 LEU A CA 1
ATOM 1365 C C . LEU A 1 175 ? 1.887 -1.183 -30.583 1.00 86.44 175 LEU A C 1
ATOM 1367 O O . LEU A 1 175 ? 0.676 -1.188 -30.387 1.00 86.44 175 LEU A O 1
ATOM 1371 N N . ALA A 1 176 ? 2.584 -0.053 -30.735 1.00 85.50 176 ALA A N 1
ATOM 1372 C CA . ALA A 1 176 ? 2.010 1.277 -30.521 1.00 85.50 176 ALA A CA 1
ATOM 1373 C C . ALA A 1 176 ? 0.830 1.582 -31.462 1.00 85.50 176 ALA A C 1
ATOM 1375 O O . ALA A 1 176 ? -0.151 2.188 -31.050 1.00 85.50 176 ALA A O 1
ATOM 1376 N N . ALA A 1 177 ? 0.893 1.139 -32.722 1.00 87.25 177 ALA A N 1
ATOM 1377 C CA . ALA A 1 177 ? -0.190 1.365 -33.679 1.00 87.25 177 ALA A CA 1
ATOM 1378 C C . ALA A 1 177 ? -1.438 0.541 -33.330 1.00 87.25 177 ALA A C 1
ATOM 1380 O O . ALA A 1 177 ? -2.558 1.020 -33.499 1.00 87.25 177 ALA A O 1
ATOM 1381 N N . LYS A 1 178 ? -1.254 -0.687 -32.824 1.00 87.19 178 LYS A N 1
ATOM 1382 C CA . LYS A 1 178 ? -2.377 -1.525 -32.394 1.00 87.19 178 LYS A CA 1
ATOM 1383 C C . LYS A 1 178 ? -2.997 -1.034 -31.085 1.00 87.19 178 LYS A C 1
ATOM 1385 O O . LYS A 1 178 ? -4.215 -1.095 -30.943 1.00 87.19 178 LYS A O 1
ATOM 1390 N N . ASP A 1 179 ? -2.178 -0.529 -30.167 1.00 84.12 179 ASP A N 1
ATOM 1391 C CA . ASP A 1 179 ? -2.632 0.074 -28.911 1.00 84.12 179 ASP A CA 1
ATOM 1392 C C . ASP A 1 179 ? -3.492 1.327 -29.157 1.00 84.12 179 ASP A C 1
ATOM 1394 O O . ASP A 1 179 ? -4.588 1.457 -28.614 1.00 84.12 179 ASP A O 1
ATOM 1398 N N . LEU A 1 180 ? -3.061 2.200 -30.075 1.00 83.75 180 LEU A N 1
ATOM 1399 C CA . LEU A 1 180 ? -3.835 3.372 -30.505 1.00 83.75 180 LEU A CA 1
ATOM 1400 C C . LEU A 1 180 ? -5.198 2.995 -31.102 1.00 83.75 180 LEU A C 1
ATOM 1402 O O . LEU A 1 180 ? -6.209 3.600 -30.760 1.00 83.75 180 LEU A O 1
ATOM 1406 N N . GLU A 1 181 ? -5.236 1.974 -31.959 1.00 85.75 181 GLU A N 1
ATOM 1407 C CA . GLU A 1 181 ? -6.483 1.466 -32.541 1.00 85.75 181 GLU A CA 1
ATOM 1408 C C . GLU A 1 181 ? -7.427 0.904 -31.464 1.00 85.75 181 GLU A C 1
ATOM 1410 O O . GLU A 1 181 ? -8.621 1.191 -31.465 1.00 85.75 181 GLU A O 1
ATOM 1415 N N . ALA A 1 182 ? -6.899 0.120 -30.519 1.00 82.69 182 ALA A N 1
ATOM 1416 C CA . ALA A 1 182 ? -7.693 -0.501 -29.459 1.00 82.69 182 ALA A CA 1
ATOM 1417 C C . ALA A 1 182 ? -8.219 0.514 -28.428 1.00 82.69 182 ALA A C 1
ATOM 1419 O O . ALA A 1 182 ? -9.266 0.295 -27.817 1.00 82.69 182 ALA A O 1
ATOM 1420 N N . THR A 1 183 ? -7.508 1.628 -28.239 1.00 81.06 183 THR A N 1
ATOM 1421 C CA . THR A 1 183 ? -7.870 2.685 -27.286 1.00 81.06 183 THR A CA 1
ATOM 1422 C C . THR A 1 183 ? -8.678 3.825 -27.906 1.00 81.06 183 THR A C 1
ATOM 1424 O O . THR A 1 183 ? -9.014 4.767 -27.189 1.00 81.06 183 THR A O 1
ATOM 1427 N N . ALA A 1 184 ? -9.081 3.718 -29.180 1.00 79.62 184 ALA A N 1
ATOM 1428 C CA . ALA A 1 184 ? -9.921 4.706 -29.863 1.00 79.62 184 ALA A CA 1
ATOM 1429 C C . ALA A 1 184 ? -11.195 5.052 -29.070 1.00 79.62 184 ALA A C 1
ATOM 1431 O O . ALA A 1 184 ? -11.551 6.214 -28.958 1.00 79.62 184 ALA A O 1
ATOM 1432 N N . LYS A 1 185 ? -11.816 4.076 -28.390 1.00 75.06 185 LYS A N 1
ATOM 1433 C CA . LYS A 1 185 ? -12.981 4.305 -27.509 1.00 75.06 185 LYS A CA 1
ATOM 1434 C C . LYS A 1 185 ? -12.727 5.330 -26.386 1.00 75.06 185 LYS A C 1
ATOM 1436 O O . LYS A 1 185 ? -13.671 5.945 -25.900 1.00 75.06 185 LYS A O 1
ATOM 1441 N N . TYR A 1 186 ? -11.484 5.467 -25.927 1.00 72.88 186 TYR A N 1
ATOM 1442 C CA . TYR A 1 186 ? -11.090 6.358 -24.829 1.00 72.88 186 TYR A CA 1
ATOM 1443 C C . TYR A 1 186 ? -10.571 7.716 -25.315 1.00 72.88 186 TYR A C 1
ATOM 1445 O O . TYR A 1 186 ? -10.266 8.582 -24.495 1.00 72.88 186 TYR A O 1
ATOM 1453 N N . ARG A 1 187 ? -10.464 7.907 -26.632 1.00 70.06 187 ARG A N 1
ATOM 1454 C CA . ARG A 1 187 ? -10.155 9.189 -27.255 1.00 70.06 187 ARG A CA 1
ATOM 1455 C C . ARG A 1 187 ? -11.454 9.707 -27.851 1.00 70.06 187 ARG A C 1
ATOM 1457 O O . ARG A 1 187 ? -12.013 9.086 -28.742 1.00 70.06 187 ARG A O 1
ATOM 1464 N N . PHE A 1 188 ? -11.969 10.799 -27.298 1.00 62.44 188 PHE A N 1
ATOM 1465 C CA . PHE A 1 188 ? -13.058 11.529 -27.935 1.00 62.44 188 PHE A CA 1
ATOM 1466 C C . PHE A 1 188 ? -12.508 12.112 -29.248 1.00 62.44 188 PHE A C 1
ATOM 1468 O O . PHE A 1 188 ? -11.844 13.147 -29.218 1.00 62.44 188 PHE A O 1
ATOM 1475 N N . GLU A 1 189 ? -12.695 11.392 -30.355 1.00 58.69 189 GLU A N 1
ATOM 1476 C CA . GLU A 1 189 ? -12.662 11.938 -31.720 1.00 58.69 189 GLU A CA 1
ATOM 1477 C C . GLU A 1 189 ? -14.049 12.461 -32.1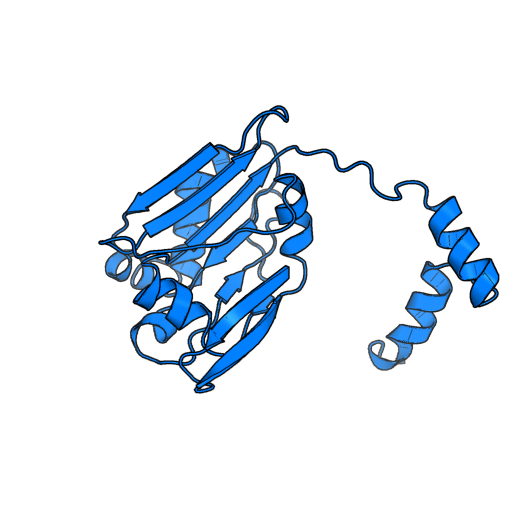08 1.00 58.69 189 GLU A C 1
ATOM 1479 O O . GLU A 1 189 ? -15.056 11.840 -31.685 1.00 58.69 189 GLU A O 1
#

Radius of gyration: 18.59 Å; chains: 1; bounding box: 40×33×57 Å

Secondary structure (DSSP, 8-state):
-EEEEE-TTTSSEEEEE-SSHHHHHGGGS-S-----S--SS-EEEEEEEETTTEEEEEEEE--HHHHHHSTT-HHHHHHHHHHHHHGGG-SS--EEEEE-THHHH-S---EEEE-EETTEE-S--EEE-STTHHHHHHHTT-EEEEEEEE---------HHHHHHHHHHHHSS-HHHHHHHHTGGGS--